Protein AF-A0A1Q3ZKA3-F1 (afdb_monomer)

Mean predicted aligned error: 6.4 Å

Secondary structure (DSSP, 8-state):
--TTSBP-------HHHHHHHHHHHHHHHHHHHHHHHHHHHH---HHHHHHHHHHHHHHHHHHHHHHHHHTT---HHHHHHHHHHHHHHHHHHHHHHHHHHHHT--HHHHHT-HHHHHHHHHHHHHH-EEEES-TT-TT--EEEETHHHHHHHHHHHHHHHTHHHHTTSPPPEETTTTEEPEEEEEEEEPPHHHHHHHHHSPTT--GGGGGS--BSSGGGS-S-TT-EEEEEEEEE-TT-----EEEEEEEEEEEETTEEEEEEEEEEEEEEEPPHHHHHHHHH-

Nearest PDB structures (foldseek):
  2ckf-assembly1_F  TM=2.700E-01  e=3.704E+00  Sphingomonas sp. CHY-1

Radius of gyration: 24.72 Å; Cα contacts (8 Å, |Δi|>4): 465; chains: 1; bounding box: 54×50×61 Å

Solvent-accessible surface area (backbone atoms only — not comparable to full-atom values): 15185 Å² total; per-residue (Å²): 138,57,70,40,38,62,70,72,76,85,49,48,57,44,64,73,45,31,52,54,32,46,56,54,39,45,56,50,21,35,53,52,10,32,49,50,31,53,54,47,70,76,40,85,50,67,72,57,43,55,51,50,51,52,51,51,25,52,52,51,34,50,46,46,50,52,26,34,58,69,8,54,43,42,32,54,69,59,50,37,51,54,25,46,50,34,19,51,44,13,53,53,28,17,50,14,38,52,50,10,64,75,70,73,47,56,48,67,62,31,63,76,31,61,68,63,45,52,52,43,59,64,50,48,28,66,79,45,66,53,59,54,67,68,94,90,64,98,82,77,49,51,68,37,40,32,71,62,40,44,50,52,53,52,53,51,51,50,50,37,42,48,30,31,67,72,61,55,73,63,77,57,70,41,80,90,78,72,41,64,44,48,81,47,59,35,26,33,77,57,53,74,68,55,53,53,54,59,73,71,41,57,67,31,50,53,50,71,59,53,78,50,70,60,27,78,44,68,75,71,50,80,93,46,72,66,40,46,26,34,42,39,40,39,28,38,55,88,97,51,100,57,67,22,34,36,29,34,31,39,25,29,33,42,70,56,100,86,48,56,46,72,41,82,68,42,76,76,40,68,43,21,22,24,36,58,65,28,43,52,30,60,76,74,88

Sequence (285 aa):
MTIGTNYSFSGKFEFPRLLIGTLIGIAVAIGLGALYGFLSDLNPIIYLNILIIAVIAACIAGSIKIVSEFGKNRNVTVNIIIGLLFGIVAWYSGWCFYLAKYFGINFFSALFQPVSSIDFIILFSKFQSISIGRFGRSSGSLQLSGIVLQLFYLVEFAIFLIPVFIVKKPSYYNEELNRFYKEDQRFAIVTDEFLNKFNEALPGQYKFLNELTFYKKIKDLPAMGGAPAIELEFNHLDGVNDHGILTLKKGTVKIDKKNVDLQKTKVLVKDVYIDQETLAALLNS

Structure (mmCIF, N/CA/C/O backbone):
data_AF-A0A1Q3ZKA3-F1
#
_entry.id   AF-A0A1Q3ZKA3-F1
#
loop_
_atom_site.group_PDB
_atom_site.id
_atom_site.type_symbol
_atom_site.label_atom_id
_atom_site.label_alt_id
_atom_site.label_comp_id
_atom_site.label_asym_id
_atom_site.label_entity_id
_atom_site.label_seq_id
_atom_site.pdbx_PDB_ins_code
_atom_site.Cartn_x
_atom_site.Cartn_y
_atom_site.Cartn_z
_atom_site.occupancy
_atom_site.B_iso_or_equiv
_atom_site.auth_seq_id
_atom_site.auth_comp_id
_atom_site.auth_asym_id
_atom_site.auth_atom_id
_atom_site.pdbx_PDB_model_num
ATOM 1 N N . MET A 1 1 ? -15.486 15.650 17.387 1.00 79.25 1 MET A N 1
ATOM 2 C CA . MET A 1 1 ? -15.786 14.272 16.914 1.00 79.25 1 MET A CA 1
ATOM 3 C C . MET A 1 1 ? -16.981 13.743 17.708 1.00 79.25 1 MET A C 1
ATOM 5 O O . MET A 1 1 ? -17.190 14.239 18.807 1.00 79.25 1 MET A O 1
ATOM 9 N N . THR A 1 2 ? -17.791 12.818 17.180 1.00 85.19 2 THR A N 1
ATOM 10 C CA . THR A 1 2 ? -19.005 12.327 17.873 1.00 85.19 2 THR A CA 1
ATOM 11 C C . THR A 1 2 ? -18.909 10.820 18.072 1.00 85.19 2 THR A C 1
ATOM 13 O O . THR A 1 2 ? -18.697 10.095 17.106 1.00 85.19 2 THR A O 1
ATOM 16 N N . ILE A 1 3 ? -19.060 10.348 19.311 1.00 88.50 3 ILE A N 1
ATOM 17 C CA . ILE A 1 3 ? -19.042 8.913 19.634 1.00 88.50 3 ILE A CA 1
ATOM 18 C C . ILE A 1 3 ? -20.153 8.202 18.851 1.00 88.50 3 ILE A C 1
ATOM 20 O O . ILE A 1 3 ? -21.254 8.735 18.702 1.00 88.50 3 ILE A O 1
ATOM 24 N N . GLY A 1 4 ? -19.852 7.018 18.321 1.00 88.56 4 GLY A N 1
ATOM 25 C CA . GLY A 1 4 ? -20.817 6.205 17.584 1.00 88.56 4 GLY A CA 1
ATOM 26 C C . GLY A 1 4 ? -21.000 6.589 16.117 1.00 88.56 4 GLY A C 1
ATOM 27 O O . GLY A 1 4 ? -21.694 5.875 15.396 1.00 88.56 4 GLY A O 1
ATOM 28 N N . THR A 1 5 ? -20.367 7.668 15.641 1.00 93.69 5 THR A N 1
ATOM 29 C CA . THR A 1 5 ? -20.371 8.018 14.215 1.00 93.69 5 THR A CA 1
ATOM 30 C C . THR A 1 5 ? -19.169 7.422 13.490 1.00 93.69 5 THR A C 1
ATOM 32 O O . THR A 1 5 ? -18.114 7.180 14.080 1.00 93.69 5 THR A O 1
ATOM 35 N N . ASN A 1 6 ? -19.335 7.170 12.190 1.00 93.19 6 ASN A N 1
ATOM 36 C CA . ASN A 1 6 ? -18.256 6.672 11.345 1.00 93.19 6 ASN A CA 1
ATOM 37 C C . ASN A 1 6 ? -17.251 7.792 11.051 1.00 93.19 6 ASN A C 1
ATOM 39 O O . ASN A 1 6 ? -17.625 8.909 10.681 1.00 93.19 6 ASN A O 1
ATOM 43 N N . TYR A 1 7 ? -15.970 7.461 11.139 1.00 91.19 7 TYR A N 1
ATOM 44 C CA . TYR A 1 7 ? -14.876 8.277 10.656 1.00 91.19 7 TYR A CA 1
ATOM 45 C C . TYR A 1 7 ? -15.037 8.520 9.156 1.00 91.19 7 TYR A C 1
ATOM 47 O O . TYR A 1 7 ? -15.309 7.607 8.373 1.00 91.19 7 TYR A O 1
ATOM 55 N N . SER A 1 8 ? -14.812 9.763 8.742 1.00 89.50 8 SER A N 1
ATOM 56 C CA . SER A 1 8 ? -14.752 10.136 7.335 1.00 89.50 8 SER A CA 1
ATOM 57 C C . SER A 1 8 ? -13.453 10.880 7.059 1.00 89.50 8 SER A C 1
ATOM 59 O O . SER A 1 8 ? -13.044 11.762 7.813 1.00 89.50 8 SER A O 1
ATOM 61 N N . PHE A 1 9 ? -12.776 10.502 5.974 1.00 86.88 9 PHE A N 1
ATOM 62 C CA . PHE A 1 9 ? -11.562 11.186 5.550 1.00 86.88 9 PHE A CA 1
ATOM 63 C C . PHE A 1 9 ? -11.912 12.596 5.077 1.00 86.88 9 PHE A C 1
ATOM 65 O O . PHE A 1 9 ? -12.759 12.771 4.205 1.00 86.88 9 PHE A O 1
ATOM 72 N N . SER A 1 10 ? -11.204 13.597 5.602 1.00 87.25 10 SER A N 1
ATOM 73 C CA . SER A 1 10 ? -11.405 15.005 5.240 1.00 87.25 10 SER A CA 1
ATOM 74 C C . SER A 1 10 ? -11.075 15.313 3.775 1.00 87.25 10 SER A C 1
ATOM 76 O O . SER A 1 10 ? -11.439 16.372 3.269 1.00 87.25 10 SER A O 1
ATOM 78 N N . GLY A 1 11 ? -10.336 14.424 3.098 1.00 88.88 11 GLY A N 1
ATOM 79 C CA . GLY A 1 11 ? -9.837 14.636 1.738 1.00 88.88 11 GLY A CA 1
ATOM 80 C C . GLY A 1 11 ? -8.799 15.760 1.625 1.00 88.88 11 GLY A C 1
ATOM 81 O O . GLY A 1 11 ? -8.403 16.104 0.510 1.00 88.88 11 GLY A O 1
ATOM 82 N N . LYS A 1 12 ? -8.354 16.328 2.753 1.00 90.31 12 LYS A N 1
ATOM 83 C CA . LYS A 1 12 ? -7.358 17.401 2.805 1.00 90.31 12 LYS A CA 1
ATOM 84 C C . LYS A 1 12 ? -5.946 16.861 2.575 1.00 90.31 12 LYS A C 1
ATOM 86 O O . LYS A 1 12 ? -5.663 15.679 2.786 1.00 90.31 12 LYS A O 1
ATOM 91 N N . PHE A 1 13 ? -5.066 17.750 2.132 1.00 92.81 13 PHE A N 1
ATOM 92 C CA . PHE A 1 13 ? -3.635 17.507 1.980 1.00 92.81 13 PHE A CA 1
ATOM 93 C C . PHE A 1 13 ? -2.865 18.827 2.056 1.00 92.81 13 PHE A C 1
ATOM 95 O O . PHE A 1 13 ? -3.391 19.887 1.714 1.00 92.81 13 PHE A O 1
ATOM 102 N N . GLU A 1 14 ? -1.603 18.771 2.474 1.00 93.69 14 GLU A N 1
ATOM 103 C CA . GLU A 1 14 ? -0.718 19.936 2.498 1.00 93.69 14 GLU A CA 1
ATOM 104 C C . GLU A 1 14 ? 0.072 20.011 1.186 1.00 93.69 14 GLU A C 1
ATOM 106 O O . GLU A 1 14 ? 1.121 19.379 1.041 1.00 93.69 14 GLU A O 1
ATOM 111 N N . PHE A 1 15 ? -0.433 20.786 0.218 1.00 95.50 15 PHE A N 1
ATOM 112 C CA . PHE A 1 15 ? 0.108 20.835 -1.148 1.00 95.50 15 PHE A CA 1
ATOM 113 C C . PHE A 1 15 ? 1.634 21.045 -1.230 1.00 95.50 15 PHE A C 1
ATOM 115 O O . PHE A 1 15 ? 2.275 20.264 -1.933 1.00 95.50 15 PHE A O 1
ATOM 122 N N . PRO A 1 16 ? 2.265 21.992 -0.500 1.00 96.88 16 PRO A N 1
ATOM 123 C CA . PRO A 1 16 ? 3.715 22.178 -0.586 1.00 96.88 16 PRO A CA 1
ATOM 124 C C . PRO A 1 16 ? 4.510 20.943 -0.141 1.00 96.88 16 PRO A C 1
ATOM 126 O O . PRO A 1 16 ? 5.470 20.550 -0.801 1.00 96.88 16 PRO A O 1
ATOM 129 N N . ARG A 1 17 ? 4.091 20.290 0.952 1.00 96.56 17 ARG A N 1
ATOM 130 C CA . ARG A 1 17 ? 4.751 19.072 1.451 1.00 96.56 17 ARG A CA 1
ATOM 131 C C . ARG A 1 17 ? 4.532 17.902 0.509 1.00 96.56 17 ARG A C 1
ATOM 133 O O . ARG A 1 17 ? 5.466 17.157 0.231 1.00 96.56 17 ARG A O 1
ATOM 140 N N . LEU A 1 18 ? 3.315 17.770 -0.010 1.00 96.38 18 LEU A N 1
ATOM 141 C CA . LEU A 1 18 ? 2.979 16.748 -0.988 1.00 96.38 18 LEU A CA 1
ATOM 142 C C . LEU A 1 18 ? 3.819 16.896 -2.261 1.00 96.38 18 LEU A C 1
ATOM 144 O O . LEU A 1 18 ? 4.358 15.905 -2.745 1.00 96.38 18 LEU A O 1
ATOM 148 N N . LEU A 1 19 ? 3.973 18.119 -2.773 1.00 97.69 19 LEU A N 1
ATOM 149 C CA . LEU A 1 19 ? 4.774 18.410 -3.960 1.00 97.69 19 LEU A CA 1
ATOM 150 C C . LEU A 1 19 ? 6.246 18.039 -3.742 1.00 97.69 19 LEU A C 1
ATOM 152 O O . LEU A 1 19 ? 6.808 17.291 -4.538 1.00 97.69 19 LEU A O 1
ATOM 156 N N . ILE A 1 20 ? 6.847 18.490 -2.635 1.00 98.00 20 ILE A N 1
ATOM 157 C CA . ILE A 1 20 ? 8.237 18.155 -2.280 1.00 98.00 20 ILE A CA 1
ATOM 158 C C . ILE A 1 20 ? 8.408 16.638 -2.133 1.00 98.00 20 ILE A C 1
ATOM 160 O O . ILE A 1 20 ? 9.320 16.060 -2.723 1.00 98.00 20 ILE A O 1
ATOM 164 N N . GLY A 1 21 ? 7.507 15.979 -1.398 1.00 97.75 21 GLY A N 1
ATOM 165 C CA . GLY A 1 21 ? 7.527 14.527 -1.232 1.00 97.75 21 GLY A CA 1
ATOM 166 C C . GLY A 1 21 ? 7.403 13.792 -2.567 1.00 97.75 21 GLY A C 1
ATOM 167 O O . GLY A 1 21 ? 8.126 12.830 -2.807 1.00 97.75 21 GLY A O 1
ATOM 168 N N . THR A 1 22 ? 6.552 14.280 -3.470 1.00 97.88 22 THR A N 1
ATOM 169 C CA . THR A 1 22 ? 6.366 13.697 -4.806 1.00 97.88 22 THR A CA 1
ATOM 170 C C . THR A 1 22 ? 7.628 13.825 -5.654 1.00 97.88 22 THR A C 1
ATOM 172 O O . THR A 1 22 ? 8.023 12.849 -6.282 1.00 97.88 22 THR A O 1
ATOM 175 N N . LEU A 1 23 ? 8.306 14.977 -5.639 1.00 98.19 23 LEU A N 1
ATOM 176 C CA . LEU A 1 23 ? 9.572 15.167 -6.360 1.00 98.19 23 LEU A CA 1
ATOM 177 C C . LEU A 1 23 ? 10.671 14.226 -5.849 1.00 98.19 23 LEU A C 1
ATOM 179 O O . LEU A 1 23 ? 11.364 13.593 -6.646 1.00 98.19 23 LEU A O 1
ATOM 183 N N . ILE A 1 24 ? 10.793 14.081 -4.527 1.00 98.19 24 ILE A N 1
ATOM 184 C CA . ILE A 1 24 ? 11.729 13.126 -3.915 1.00 98.19 24 ILE A CA 1
ATOM 185 C C . ILE A 1 24 ? 11.353 11.692 -4.309 1.00 98.19 24 ILE A C 1
ATOM 187 O O . ILE A 1 24 ? 12.214 10.909 -4.705 1.00 98.19 24 ILE A O 1
ATOM 191 N N . GLY A 1 25 ? 10.067 11.347 -4.251 1.00 97.94 25 GLY A N 1
ATOM 192 C CA . GLY A 1 25 ? 9.578 10.025 -4.625 1.00 97.94 25 GLY A CA 1
ATOM 193 C C . GLY A 1 25 ? 9.771 9.696 -6.109 1.00 97.94 25 GLY A C 1
ATOM 194 O O . GLY A 1 25 ? 10.099 8.556 -6.420 1.00 97.94 25 GLY A O 1
ATOM 195 N N . ILE A 1 26 ? 9.686 10.679 -7.015 1.00 98.44 26 ILE A N 1
ATOM 196 C CA . ILE A 1 26 ? 10.057 10.526 -8.434 1.00 98.44 26 ILE A CA 1
ATOM 197 C C . ILE A 1 26 ? 11.535 10.151 -8.557 1.00 98.44 26 ILE A C 1
ATOM 199 O O . ILE A 1 26 ? 11.859 9.203 -9.268 1.00 98.44 26 ILE A O 1
ATOM 203 N N . ALA A 1 27 ? 12.434 10.841 -7.850 1.00 98.25 27 ALA A N 1
ATOM 204 C CA . ALA A 1 27 ? 13.860 10.512 -7.878 1.00 98.25 27 ALA A CA 1
ATOM 205 C C . ALA A 1 27 ? 14.131 9.087 -7.355 1.00 98.25 27 ALA A C 1
ATOM 207 O O . ALA A 1 27 ? 14.902 8.340 -7.961 1.00 98.25 27 ALA A O 1
ATOM 208 N N . VAL A 1 28 ? 13.444 8.678 -6.281 1.00 98.38 28 VAL A N 1
ATOM 209 C CA . VAL A 1 28 ? 13.502 7.301 -5.760 1.00 98.38 28 VAL A CA 1
ATOM 210 C C . VAL A 1 28 ? 12.963 6.299 -6.785 1.00 98.38 28 VAL A C 1
ATOM 212 O O . VAL A 1 28 ? 13.613 5.287 -7.034 1.00 98.38 28 VAL A O 1
ATOM 215 N N . ALA A 1 29 ? 11.826 6.581 -7.425 1.00 98.38 29 ALA A N 1
ATOM 216 C CA . ALA A 1 29 ? 11.236 5.728 -8.456 1.00 98.38 29 ALA A CA 1
ATOM 217 C C . ALA A 1 29 ? 12.170 5.556 -9.665 1.00 98.38 29 ALA A C 1
ATOM 219 O O . ALA A 1 29 ? 12.342 4.436 -10.142 1.00 98.38 29 ALA A O 1
ATOM 220 N N . ILE A 1 30 ? 12.838 6.629 -10.110 1.00 98.62 30 ILE A N 1
ATOM 221 C CA . ILE A 1 30 ? 13.872 6.565 -11.153 1.00 98.62 30 ILE A CA 1
ATOM 222 C C . ILE A 1 30 ? 14.990 5.608 -10.726 1.00 98.62 30 ILE A C 1
ATOM 224 O O . ILE A 1 30 ? 15.330 4.701 -11.486 1.00 98.62 30 ILE A O 1
ATOM 228 N N . GLY A 1 31 ? 15.526 5.765 -9.512 1.00 98.31 31 GLY A N 1
ATOM 229 C CA . GLY A 1 31 ? 16.586 4.898 -8.991 1.00 98.31 31 GLY A CA 1
ATOM 230 C C . GLY A 1 31 ? 16.169 3.427 -8.894 1.00 98.31 31 GLY A C 1
ATOM 231 O O . GLY A 1 31 ? 16.911 2.551 -9.334 1.00 98.31 31 GLY A O 1
ATOM 232 N N . LEU A 1 32 ? 14.965 3.150 -8.384 1.00 98.25 32 LEU A N 1
ATOM 233 C CA . LEU A 1 32 ? 14.408 1.796 -8.291 1.00 98.25 32 LEU A CA 1
ATOM 234 C C . LEU A 1 32 ? 14.191 1.162 -9.672 1.00 98.25 32 LEU A C 1
ATOM 236 O O . LEU A 1 32 ? 14.497 -0.013 -9.861 1.00 98.25 32 LEU A O 1
ATOM 240 N N . GLY A 1 33 ? 13.708 1.939 -10.641 1.00 98.06 33 GLY A N 1
ATOM 241 C CA . GLY A 1 33 ? 13.547 1.501 -12.025 1.00 98.06 33 GLY A CA 1
ATOM 242 C C . GLY A 1 33 ? 14.870 1.146 -12.699 1.00 98.06 33 GLY A C 1
ATOM 243 O O . GLY A 1 33 ? 15.010 0.069 -13.273 1.00 98.06 33 GLY A O 1
ATOM 244 N N . ALA A 1 34 ? 15.875 2.013 -12.565 1.00 98.00 34 ALA A N 1
ATOM 245 C CA . ALA A 1 34 ? 17.211 1.757 -13.094 1.00 98.00 34 ALA A CA 1
ATOM 246 C C . ALA A 1 34 ? 17.855 0.527 -12.433 1.00 98.00 34 ALA A C 1
ATOM 248 O O . ALA A 1 34 ? 18.447 -0.306 -13.120 1.00 98.00 34 ALA A O 1
ATOM 249 N N . LEU A 1 35 ? 17.687 0.373 -11.113 1.00 97.31 35 LEU A N 1
ATOM 250 C CA . LEU A 1 35 ? 18.141 -0.804 -10.372 1.00 97.31 35 LEU A CA 1
ATOM 251 C C . LEU A 1 35 ? 17.453 -2.082 -10.869 1.00 97.31 35 LEU A C 1
ATOM 253 O O . LEU A 1 35 ? 18.122 -3.096 -11.046 1.00 97.31 35 LEU A O 1
ATOM 257 N N . TYR A 1 36 ? 16.146 -2.038 -11.133 1.00 96.56 36 TYR A N 1
ATOM 258 C CA . TYR A 1 36 ? 15.422 -3.156 -11.735 1.00 96.56 36 TYR A CA 1
ATOM 259 C C . TYR A 1 36 ? 15.998 -3.539 -13.106 1.00 96.56 36 TYR A C 1
ATOM 261 O O . TYR A 1 36 ? 16.264 -4.720 -13.335 1.00 96.56 36 TYR A O 1
ATOM 269 N N . GLY A 1 37 ? 16.236 -2.559 -13.987 1.00 94.75 37 GLY A N 1
ATOM 270 C CA . GLY A 1 37 ? 16.841 -2.793 -15.303 1.00 94.75 37 GLY A CA 1
ATOM 271 C C . GLY A 1 37 ? 18.231 -3.428 -15.197 1.00 94.75 37 GLY A C 1
ATOM 272 O O . GLY A 1 37 ? 18.513 -4.422 -15.862 1.00 94.75 37 GLY A O 1
ATOM 273 N N . PHE A 1 38 ? 19.068 -2.922 -14.288 1.00 94.88 38 PHE A N 1
ATOM 274 C CA . PHE A 1 38 ? 20.395 -3.474 -14.006 1.00 94.88 38 PHE A CA 1
ATOM 275 C C . PHE A 1 38 ? 20.342 -4.917 -13.485 1.00 94.88 38 PHE A C 1
ATOM 277 O O . PHE A 1 38 ? 21.046 -5.788 -13.992 1.00 94.88 38 PHE A O 1
ATOM 284 N N . LEU A 1 39 ? 19.499 -5.198 -12.489 1.00 94.31 39 LEU A N 1
ATOM 285 C CA . LEU A 1 39 ? 19.391 -6.541 -11.913 1.00 94.31 39 LEU A CA 1
ATOM 286 C C . LEU A 1 39 ? 18.813 -7.551 -12.909 1.00 94.31 39 LEU A C 1
ATOM 288 O O . LEU A 1 39 ? 19.260 -8.696 -12.942 1.00 94.31 39 LEU A O 1
ATOM 292 N N . SER A 1 40 ? 17.849 -7.127 -13.725 1.00 91.38 40 SER A N 1
ATOM 293 C CA . SER A 1 40 ? 17.235 -7.967 -14.757 1.00 91.38 40 SER A CA 1
ATOM 294 C C . SER A 1 40 ? 18.200 -8.270 -15.903 1.00 91.38 40 SER A C 1
ATOM 296 O O . SER A 1 40 ? 18.136 -9.342 -16.495 1.00 91.38 40 SER A O 1
ATOM 298 N N . ASP A 1 41 ? 19.123 -7.354 -16.197 1.00 89.56 41 ASP A N 1
ATOM 299 C CA . ASP A 1 41 ? 20.199 -7.554 -17.167 1.00 89.56 41 ASP A CA 1
ATOM 300 C C . ASP A 1 41 ? 21.267 -8.554 -16.686 1.00 89.56 41 ASP A C 1
ATOM 302 O O . ASP A 1 41 ? 21.752 -9.371 -17.467 1.00 89.56 41 ASP A O 1
ATOM 306 N N . LEU A 1 42 ? 21.594 -8.547 -15.389 1.00 88.75 42 LEU A N 1
ATOM 307 C CA . LEU A 1 42 ? 22.519 -9.523 -14.798 1.00 88.75 42 LEU A CA 1
ATOM 308 C C . LEU A 1 42 ? 21.937 -10.939 -14.718 1.00 88.75 42 LEU A C 1
ATOM 310 O O . LEU A 1 42 ? 22.679 -11.906 -14.529 1.00 88.75 42 LEU A O 1
ATOM 314 N N . ASN A 1 43 ? 20.616 -11.069 -14.804 1.00 82.06 43 ASN A N 1
ATOM 315 C CA . ASN A 1 43 ? 19.924 -12.269 -14.387 1.00 82.06 43 ASN A CA 1
ATOM 316 C C . ASN A 1 43 ? 19.149 -12.937 -15.528 1.00 82.06 43 ASN A C 1
ATOM 318 O O . ASN A 1 43 ? 18.047 -12.510 -15.874 1.00 82.06 43 ASN A O 1
ATOM 322 N N . PRO A 1 44 ? 19.658 -14.055 -16.071 1.00 71.44 44 PRO A N 1
ATOM 323 C CA . PRO A 1 44 ? 18.979 -14.767 -17.148 1.00 71.44 44 PRO A CA 1
ATOM 324 C C . PRO A 1 44 ? 17.744 -15.550 -16.664 1.00 71.44 44 PRO A C 1
ATOM 326 O O . PRO A 1 44 ? 17.027 -16.139 -17.474 1.00 71.44 44 PRO A O 1
ATOM 329 N N . ILE A 1 45 ? 17.490 -15.619 -15.350 1.00 80.62 45 ILE A N 1
ATOM 330 C CA . ILE A 1 45 ? 16.402 -16.413 -14.774 1.00 80.62 45 ILE A CA 1
ATOM 331 C C . ILE A 1 45 ? 15.147 -15.547 -14.622 1.00 80.62 45 ILE A C 1
ATOM 333 O O . ILE A 1 45 ? 14.997 -14.797 -13.660 1.00 80.62 45 ILE A O 1
ATOM 337 N N . ILE A 1 46 ? 14.177 -15.755 -15.514 1.00 78.06 46 ILE A N 1
ATOM 338 C CA . ILE A 1 46 ? 12.892 -15.029 -15.531 1.00 78.06 46 ILE A CA 1
ATOM 339 C C . ILE A 1 46 ? 12.168 -15.061 -14.176 1.00 78.06 46 ILE A C 1
ATOM 341 O O . ILE A 1 46 ? 11.655 -14.040 -13.728 1.00 78.06 46 ILE A O 1
ATOM 345 N N . TYR A 1 47 ? 12.149 -16.206 -13.484 1.00 79.25 47 TYR A N 1
ATOM 346 C CA . TYR A 1 47 ? 11.492 -16.321 -12.173 1.00 79.25 47 TYR A CA 1
ATOM 347 C C . TYR A 1 47 ? 12.106 -15.406 -11.110 1.00 79.25 47 TYR A C 1
ATOM 349 O O . TYR A 1 47 ? 11.399 -14.924 -10.228 1.00 79.25 47 TYR A O 1
ATOM 357 N N . LEU A 1 48 ? 13.413 -15.153 -11.191 1.00 87.38 48 LEU A N 1
ATOM 358 C CA . LEU A 1 48 ? 14.084 -14.268 -10.252 1.00 87.38 48 LEU A CA 1
ATOM 359 C C . LEU A 1 48 ? 13.786 -12.797 -10.586 1.00 87.38 48 LEU A C 1
ATOM 361 O O . LEU A 1 48 ? 13.617 -12.008 -9.662 1.00 87.38 48 LEU A O 1
ATOM 365 N N . ASN A 1 49 ? 13.567 -12.451 -11.860 1.00 88.12 49 ASN A N 1
ATOM 366 C CA . ASN A 1 49 ? 13.079 -11.120 -12.249 1.00 88.12 49 ASN A CA 1
ATOM 367 C C . ASN A 1 49 ? 11.669 -10.843 -11.701 1.00 88.12 49 ASN A C 1
ATOM 369 O O . ASN A 1 49 ? 11.417 -9.734 -11.239 1.00 88.12 49 ASN A O 1
ATOM 373 N N . ILE A 1 50 ? 10.791 -11.857 -11.633 1.00 89.62 50 ILE A N 1
ATOM 374 C CA . ILE A 1 50 ? 9.469 -11.742 -10.977 1.00 89.62 50 ILE A CA 1
ATOM 375 C C . ILE A 1 50 ? 9.611 -11.436 -9.473 1.00 89.62 50 ILE A C 1
ATOM 377 O O . ILE A 1 50 ? 8.846 -10.650 -8.913 1.00 89.62 50 ILE A O 1
ATOM 381 N N . LEU A 1 51 ? 10.600 -12.026 -8.798 1.00 92.62 51 LEU A N 1
ATOM 382 C CA . LEU A 1 51 ? 10.861 -11.715 -7.392 1.00 92.62 51 LEU A CA 1
ATOM 383 C C . LEU A 1 51 ? 11.429 -10.297 -7.227 1.00 92.62 51 LEU A C 1
ATOM 385 O O . LEU A 1 51 ? 11.000 -9.571 -6.331 1.00 92.62 51 LEU A O 1
ATOM 389 N N . ILE A 1 52 ? 12.353 -9.884 -8.102 1.00 94.56 52 ILE A N 1
ATOM 390 C CA . ILE A 1 52 ? 12.942 -8.538 -8.079 1.00 94.56 52 ILE A CA 1
ATOM 391 C C . ILE A 1 52 ? 11.852 -7.483 -8.285 1.00 94.56 52 ILE A C 1
ATOM 393 O O . ILE A 1 52 ? 11.760 -6.551 -7.488 1.00 94.56 52 ILE A O 1
ATOM 397 N N . ILE A 1 53 ? 10.983 -7.637 -9.289 1.00 94.75 53 ILE A N 1
ATOM 398 C CA . ILE A 1 53 ? 9.896 -6.678 -9.522 1.00 94.75 53 ILE A CA 1
ATOM 399 C C . ILE A 1 53 ? 8.912 -6.630 -8.347 1.00 94.75 53 ILE A C 1
ATOM 401 O O . ILE A 1 53 ? 8.452 -5.548 -7.996 1.00 94.75 53 ILE A O 1
ATOM 405 N N . ALA A 1 54 ? 8.635 -7.756 -7.678 1.00 94.19 54 ALA A N 1
ATOM 406 C CA . ALA A 1 54 ? 7.790 -7.768 -6.483 1.00 94.19 54 ALA A CA 1
ATOM 407 C C . ALA A 1 54 ? 8.412 -6.961 -5.328 1.00 94.19 54 ALA A C 1
ATOM 409 O O . ALA A 1 54 ? 7.710 -6.202 -4.656 1.00 94.19 54 ALA A O 1
ATOM 410 N N . VAL A 1 55 ? 9.731 -7.068 -5.128 1.00 95.94 55 VAL A N 1
ATOM 411 C CA . VAL A 1 55 ? 10.467 -6.256 -4.144 1.00 95.94 55 VAL A CA 1
ATOM 412 C C . VAL A 1 55 ? 10.428 -4.774 -4.522 1.00 95.94 55 VAL A C 1
ATOM 414 O O . VAL A 1 55 ? 10.112 -3.939 -3.678 1.00 95.94 55 VAL A O 1
ATOM 417 N N . ILE A 1 56 ? 10.676 -4.436 -5.790 1.00 96.75 56 ILE A N 1
ATOM 418 C CA . ILE A 1 56 ? 10.619 -3.051 -6.280 1.00 96.75 56 ILE A CA 1
ATOM 419 C C . ILE A 1 56 ? 9.209 -2.464 -6.124 1.00 96.75 56 ILE A C 1
ATOM 421 O O . ILE A 1 56 ? 9.066 -1.340 -5.645 1.00 96.75 56 ILE A O 1
ATOM 425 N N . ALA A 1 57 ? 8.163 -3.230 -6.436 1.00 96.06 57 ALA A N 1
ATOM 426 C CA . ALA A 1 57 ? 6.775 -2.833 -6.220 1.00 96.06 57 ALA A CA 1
ATOM 427 C C . ALA A 1 57 ? 6.489 -2.561 -4.731 1.00 96.06 57 ALA A C 1
ATOM 429 O O . ALA A 1 57 ? 5.872 -1.549 -4.394 1.00 96.06 57 ALA A O 1
ATOM 430 N N . ALA A 1 58 ? 6.991 -3.399 -3.818 1.00 95.69 58 ALA A N 1
ATOM 431 C CA . ALA A 1 58 ? 6.876 -3.151 -2.380 1.00 95.69 58 ALA A CA 1
ATOM 432 C C . ALA A 1 58 ? 7.603 -1.860 -1.952 1.00 95.69 58 ALA A C 1
ATOM 434 O O . ALA A 1 58 ? 7.053 -1.078 -1.172 1.00 95.69 58 ALA A O 1
ATOM 435 N N . CYS A 1 59 ? 8.792 -1.586 -2.501 1.00 97.19 59 CYS A N 1
ATOM 436 C CA . CYS A 1 59 ? 9.506 -0.329 -2.269 1.00 97.19 59 CYS A CA 1
ATOM 437 C C . CYS A 1 59 ? 8.706 0.884 -2.769 1.00 97.19 59 CYS A C 1
ATOM 439 O O . CYS A 1 59 ? 8.568 1.857 -2.029 1.00 97.19 59 CYS A O 1
ATOM 441 N N . ILE A 1 60 ? 8.112 0.810 -3.966 1.00 97.19 60 ILE A N 1
ATOM 442 C CA . ILE A 1 60 ? 7.245 1.865 -4.514 1.00 97.19 60 ILE A CA 1
ATOM 443 C C . ILE A 1 60 ? 6.031 2.095 -3.602 1.00 97.19 60 ILE A C 1
ATOM 445 O O . ILE A 1 60 ? 5.721 3.242 -3.284 1.00 97.19 60 ILE A O 1
ATOM 449 N N . ALA A 1 61 ? 5.373 1.033 -3.121 1.00 96.00 61 ALA A N 1
ATOM 450 C CA . ALA A 1 61 ? 4.260 1.147 -2.172 1.00 96.00 61 ALA A CA 1
ATOM 451 C C . ALA A 1 61 ? 4.685 1.867 -0.879 1.00 96.00 61 ALA A C 1
ATOM 453 O O . ALA A 1 61 ? 3.982 2.762 -0.402 1.00 96.00 61 ALA A O 1
ATOM 454 N N . GLY A 1 62 ? 5.867 1.528 -0.353 1.00 95.19 62 GLY A N 1
ATOM 455 C CA . GLY A 1 62 ? 6.479 2.219 0.780 1.00 95.19 62 GLY A CA 1
ATOM 456 C C . GLY A 1 62 ? 6.728 3.705 0.503 1.00 95.19 62 GLY A C 1
ATOM 457 O O . GLY A 1 62 ? 6.371 4.546 1.326 1.00 95.19 62 GLY A O 1
ATOM 458 N N . SER A 1 63 ? 7.262 4.053 -0.671 1.00 96.56 63 SER A N 1
ATOM 459 C CA . SER A 1 63 ? 7.474 5.449 -1.074 1.00 96.56 63 SER A CA 1
ATOM 460 C C . SER A 1 63 ? 6.164 6.233 -1.173 1.00 96.56 63 SER A C 1
ATOM 462 O O . SER A 1 63 ? 6.097 7.351 -0.667 1.00 96.56 63 SER A O 1
ATOM 464 N N . ILE A 1 64 ? 5.104 5.656 -1.753 1.00 95.56 64 ILE A N 1
ATOM 465 C CA . ILE A 1 64 ? 3.775 6.294 -1.811 1.00 95.56 64 ILE A CA 1
ATOM 466 C C . ILE A 1 64 ? 3.254 6.548 -0.391 1.00 95.56 64 ILE A C 1
ATOM 468 O O . ILE A 1 64 ? 2.769 7.645 -0.110 1.00 95.56 64 ILE A O 1
ATOM 472 N N . LYS A 1 65 ? 3.393 5.573 0.521 1.00 94.25 65 LYS A N 1
ATOM 473 C CA . LYS A 1 65 ? 2.991 5.727 1.927 1.00 94.25 65 LYS A CA 1
ATOM 474 C C . LYS A 1 65 ? 3.748 6.873 2.603 1.00 94.25 65 LYS A C 1
ATOM 476 O O . LYS A 1 65 ? 3.109 7.752 3.170 1.00 94.25 65 LYS A O 1
ATOM 481 N N . ILE A 1 66 ? 5.076 6.916 2.478 1.00 94.81 66 ILE A N 1
ATOM 482 C CA . ILE A 1 66 ? 5.911 7.984 3.056 1.00 94.81 66 ILE A CA 1
ATOM 483 C C . ILE A 1 66 ? 5.499 9.358 2.512 1.00 94.81 66 ILE A C 1
ATOM 485 O O . ILE A 1 66 ? 5.330 10.298 3.286 1.00 94.81 66 ILE A O 1
ATOM 489 N N . VAL A 1 67 ? 5.289 9.484 1.199 1.00 95.62 67 VAL A N 1
ATOM 490 C CA . VAL A 1 67 ? 4.883 10.751 0.567 1.00 95.62 67 VAL A CA 1
ATOM 491 C C . VAL A 1 67 ? 3.479 11.170 1.004 1.00 95.62 67 VAL A C 1
ATOM 493 O O . VAL A 1 67 ? 3.266 12.336 1.343 1.00 95.62 67 VAL A O 1
ATOM 496 N N . SER A 1 68 ? 2.535 10.228 1.064 1.00 92.81 68 SER A N 1
ATOM 497 C CA . SER A 1 68 ? 1.184 10.471 1.577 1.00 92.81 68 SER A CA 1
ATOM 498 C C . SER A 1 68 ? 1.206 10.893 3.046 1.00 92.81 68 SER A C 1
ATOM 500 O O . SER A 1 68 ? 0.411 11.742 3.455 1.00 92.81 68 SER A O 1
ATOM 502 N N . GLU A 1 69 ? 2.086 10.310 3.858 1.00 92.00 69 GLU A N 1
ATOM 503 C CA . GLU A 1 69 ? 2.185 10.635 5.276 1.00 92.00 69 GLU A CA 1
ATOM 504 C C . GLU A 1 69 ? 2.836 12.001 5.505 1.00 92.00 69 GLU A C 1
ATOM 506 O O . GLU A 1 69 ? 2.274 12.842 6.211 1.00 92.00 69 GLU A O 1
ATOM 511 N N . PHE A 1 70 ? 3.946 12.269 4.816 1.00 94.12 70 PHE A N 1
ATOM 512 C CA . PHE A 1 70 ? 4.660 13.545 4.842 1.00 94.12 70 PHE A CA 1
ATOM 513 C C . PHE A 1 70 ? 3.800 14.715 4.342 1.00 94.12 70 PHE A C 1
ATOM 515 O O . PHE A 1 70 ? 3.757 15.776 4.968 1.00 94.12 70 PHE A O 1
ATOM 522 N N . GLY A 1 71 ? 3.068 14.504 3.243 1.00 93.69 71 GLY A N 1
ATOM 523 C CA . GLY A 1 71 ? 2.117 15.466 2.684 1.00 93.69 71 GLY A CA 1
ATOM 524 C C . GLY A 1 71 ? 0.791 15.551 3.441 1.00 93.69 71 GLY A C 1
ATOM 525 O O . GLY A 1 71 ? -0.089 16.308 3.028 1.00 93.69 71 GLY A O 1
ATOM 526 N N . LYS A 1 72 ? 0.619 14.751 4.507 1.00 92.94 72 LYS A N 1
ATOM 527 C CA . LYS A 1 72 ? -0.640 14.574 5.249 1.00 92.94 72 LYS A CA 1
ATOM 528 C C . LYS A 1 72 ? -1.844 14.384 4.324 1.00 92.94 72 LYS A C 1
ATOM 530 O O . LYS A 1 72 ? -2.934 14.888 4.576 1.00 92.94 72 LYS A O 1
ATOM 535 N N . ASN A 1 73 ? -1.641 13.649 3.238 1.00 91.06 73 ASN A N 1
ATOM 536 C CA . ASN A 1 73 ? -2.658 13.445 2.229 1.00 91.06 73 ASN A CA 1
ATOM 537 C C . ASN A 1 73 ? -3.703 12.427 2.696 1.00 91.06 73 ASN A C 1
ATOM 539 O O . ASN A 1 73 ? -3.366 11.290 3.038 1.00 91.06 73 ASN A O 1
ATOM 543 N N . ARG A 1 74 ? -4.972 12.839 2.719 1.00 89.75 74 ARG A N 1
ATOM 544 C CA . ARG A 1 74 ? -6.143 11.983 3.000 1.00 89.75 74 ARG A CA 1
ATOM 545 C C . ARG A 1 74 ? -7.007 11.749 1.774 1.00 89.75 74 ARG A C 1
ATOM 547 O O . ARG A 1 74 ? -8.051 11.109 1.864 1.00 89.75 74 ARG A O 1
ATOM 554 N N . ASN A 1 75 ? -6.591 12.277 0.631 1.00 91.75 75 ASN A N 1
ATOM 555 C CA . ASN A 1 75 ? -7.304 12.130 -0.615 1.00 91.75 75 ASN A CA 1
ATOM 556 C C . ASN A 1 75 ? -6.836 10.863 -1.343 1.00 91.75 75 ASN A C 1
ATOM 558 O O . ASN A 1 75 ? -5.727 10.801 -1.882 1.00 91.75 75 ASN A O 1
ATOM 562 N N . VAL A 1 76 ? -7.712 9.855 -1.369 1.00 91.44 76 VAL A N 1
ATOM 563 C CA . VAL A 1 76 ? -7.466 8.565 -2.033 1.00 91.44 76 VAL A CA 1
ATOM 564 C C . VAL A 1 76 ? -7.142 8.758 -3.513 1.00 91.44 76 VAL A C 1
ATOM 566 O O . VAL A 1 76 ? -6.209 8.142 -4.017 1.00 91.44 76 VAL A O 1
ATOM 569 N N . THR A 1 77 ? -7.860 9.647 -4.203 1.00 92.81 77 THR A N 1
ATOM 570 C CA . THR A 1 77 ? -7.635 9.936 -5.625 1.00 92.81 77 THR A CA 1
ATOM 571 C C . THR A 1 77 ? -6.237 10.497 -5.860 1.00 92.81 77 THR A C 1
ATOM 573 O O . THR A 1 77 ? -5.540 10.051 -6.766 1.00 92.81 77 THR A O 1
ATOM 576 N N . VAL A 1 78 ? -5.784 11.423 -5.013 1.00 93.94 78 VAL A N 1
ATOM 577 C CA . VAL A 1 78 ? -4.431 11.990 -5.114 1.00 93.94 78 VAL A CA 1
ATOM 578 C C . VAL A 1 78 ? -3.365 10.922 -4.844 1.00 93.94 78 VAL A C 1
ATOM 580 O O . VAL A 1 78 ? -2.386 10.848 -5.582 1.00 93.94 78 VAL A O 1
ATOM 583 N N . ASN A 1 79 ? -3.571 10.040 -3.860 1.00 93.69 79 ASN A N 1
ATOM 584 C CA . ASN A 1 79 ? -2.664 8.909 -3.617 1.00 93.69 79 ASN A CA 1
ATOM 585 C C . ASN A 1 79 ? -2.613 7.932 -4.800 1.00 93.69 79 ASN A C 1
ATOM 587 O O . ASN A 1 79 ? -1.536 7.447 -5.142 1.00 93.69 79 ASN A O 1
ATOM 591 N N . ILE A 1 80 ? -3.750 7.683 -5.458 1.00 94.44 80 ILE A N 1
ATOM 592 C CA . ILE A 1 80 ? -3.812 6.869 -6.678 1.00 94.44 80 ILE A CA 1
ATOM 593 C C . ILE A 1 80 ? -2.987 7.514 -7.796 1.00 94.44 80 ILE A C 1
ATOM 595 O O . ILE A 1 80 ? -2.191 6.828 -8.431 1.00 94.44 80 ILE A O 1
ATOM 599 N N . ILE A 1 81 ? -3.133 8.825 -8.012 1.00 96.00 81 ILE A N 1
ATOM 600 C CA . ILE A 1 81 ? -2.383 9.563 -9.040 1.00 96.00 81 ILE A CA 1
ATOM 601 C C . ILE A 1 81 ? -0.874 9.506 -8.764 1.00 96.00 81 ILE A C 1
ATOM 603 O O . ILE A 1 81 ? -0.105 9.195 -9.671 1.00 96.00 81 ILE A O 1
ATOM 607 N N . ILE A 1 82 ? -0.447 9.749 -7.520 1.00 96.00 82 ILE A N 1
ATOM 608 C CA . ILE A 1 82 ? 0.969 9.663 -7.122 1.00 96.00 82 ILE A CA 1
ATOM 609 C C . ILE A 1 82 ? 1.506 8.246 -7.332 1.00 96.00 82 ILE A C 1
ATOM 611 O O . ILE A 1 82 ? 2.605 8.073 -7.855 1.00 96.00 82 ILE A O 1
ATOM 615 N N . GLY A 1 83 ? 0.728 7.224 -6.972 1.00 96.25 83 GLY A N 1
ATOM 616 C CA . GLY A 1 83 ? 1.133 5.842 -7.181 1.00 96.25 83 GLY A CA 1
ATOM 617 C C . GLY A 1 83 ? 1.277 5.474 -8.657 1.00 96.25 83 GLY A C 1
ATOM 618 O O . GLY A 1 83 ? 2.262 4.834 -9.024 1.00 96.25 83 GLY A O 1
ATOM 619 N N . LEU A 1 84 ? 0.334 5.897 -9.507 1.00 97.19 84 LEU A N 1
ATOM 620 C CA . LEU A 1 84 ? 0.418 5.695 -10.958 1.00 97.19 84 LEU A CA 1
ATOM 621 C C . LEU A 1 84 ? 1.663 6.380 -11.521 1.00 97.19 84 LEU A C 1
ATOM 623 O O . LEU A 1 84 ? 2.403 5.772 -12.289 1.00 97.19 84 LEU A O 1
ATOM 627 N N . LEU A 1 85 ? 1.924 7.616 -11.090 1.00 97.81 85 LEU A N 1
ATOM 628 C CA . LEU A 1 85 ? 3.107 8.370 -11.482 1.00 97.81 85 LEU A CA 1
ATOM 629 C C . LEU A 1 85 ? 4.396 7.627 -11.107 1.00 97.81 85 LEU A C 1
ATOM 631 O O . LEU A 1 85 ? 5.259 7.452 -11.963 1.00 97.81 85 LEU A O 1
ATOM 635 N N . PHE A 1 86 ? 4.526 7.144 -9.868 1.00 98.06 86 PHE A N 1
ATOM 636 C CA . PHE A 1 86 ? 5.730 6.426 -9.430 1.00 98.06 86 PHE A CA 1
ATOM 637 C C . PHE A 1 86 ? 5.912 5.097 -10.165 1.00 98.06 86 PHE A C 1
ATOM 639 O O . PHE A 1 86 ? 7.028 4.790 -10.578 1.00 98.06 86 PHE A O 1
ATOM 646 N N . GLY A 1 87 ? 4.834 4.336 -10.371 1.00 97.88 87 GLY A N 1
ATOM 647 C CA . GLY A 1 87 ? 4.878 3.083 -11.126 1.00 97.88 87 GLY A CA 1
ATOM 648 C C . GLY A 1 87 ? 5.319 3.292 -12.578 1.00 97.88 87 GLY A C 1
ATOM 649 O O . GLY A 1 87 ? 6.236 2.616 -13.042 1.00 97.88 87 GLY A O 1
ATOM 650 N N . ILE A 1 88 ? 4.735 4.279 -13.270 1.00 97.44 88 ILE A N 1
ATOM 651 C CA . ILE A 1 88 ? 5.094 4.631 -14.655 1.00 97.44 88 ILE A CA 1
ATOM 652 C C . ILE A 1 88 ? 6.549 5.098 -14.740 1.00 97.44 88 ILE A C 1
ATOM 654 O O . ILE A 1 88 ? 7.287 4.627 -15.602 1.00 97.44 88 ILE A O 1
ATOM 658 N N . VAL A 1 89 ? 6.977 5.998 -13.848 1.00 98.00 89 VAL A N 1
ATOM 659 C CA . VAL A 1 89 ? 8.349 6.528 -13.831 1.00 98.00 89 VAL A CA 1
ATOM 660 C C . VAL A 1 89 ? 9.369 5.424 -13.559 1.00 98.00 89 VAL A C 1
ATOM 662 O O . VAL A 1 89 ? 10.397 5.377 -14.233 1.00 98.00 89 VAL A O 1
ATOM 665 N N . ALA A 1 90 ? 9.099 4.526 -12.609 1.00 98.31 90 ALA A N 1
ATOM 666 C CA . ALA A 1 90 ? 9.992 3.413 -12.307 1.00 98.31 90 ALA A CA 1
ATOM 667 C C . ALA A 1 90 ? 10.105 2.444 -13.493 1.00 98.31 90 ALA A C 1
ATOM 669 O O . ALA A 1 90 ? 11.214 2.114 -13.912 1.00 98.31 90 ALA A O 1
ATOM 670 N N . TRP A 1 91 ? 8.979 2.048 -14.090 1.00 97.44 91 TRP A N 1
ATOM 671 C CA . TRP A 1 91 ? 8.986 1.184 -15.270 1.00 97.44 91 TRP A CA 1
ATOM 672 C C . TRP A 1 91 ? 9.729 1.833 -16.450 1.00 97.44 91 TRP A C 1
ATOM 674 O O . TRP A 1 91 ? 10.635 1.234 -17.027 1.00 97.44 91 TRP A O 1
ATOM 684 N N . TYR A 1 92 ? 9.420 3.097 -16.756 1.00 97.50 92 TYR A N 1
ATOM 685 C CA . TYR A 1 92 ? 10.088 3.869 -17.808 1.00 97.50 92 TYR A CA 1
ATOM 686 C C . TYR A 1 92 ? 11.600 4.000 -17.572 1.00 97.50 92 TYR A C 1
ATOM 688 O O . TYR A 1 92 ? 12.397 3.843 -18.497 1.00 97.50 92 TYR A O 1
ATOM 696 N N . SER A 1 93 ? 12.010 4.248 -16.328 1.00 97.94 93 SER A N 1
ATOM 697 C CA . SER A 1 93 ? 13.418 4.338 -15.946 1.00 97.94 93 SER A CA 1
ATOM 698 C C . SER A 1 93 ? 14.173 3.023 -16.187 1.00 97.94 93 SER A C 1
ATOM 700 O O . SER A 1 93 ? 15.293 3.042 -16.702 1.00 97.94 93 SER A O 1
ATOM 702 N N . GLY A 1 94 ? 13.548 1.872 -15.916 1.00 97.12 94 GLY A N 1
ATOM 703 C CA . GLY A 1 94 ? 14.122 0.563 -16.252 1.00 97.12 94 GLY A CA 1
ATOM 704 C C . GLY A 1 94 ? 14.392 0.404 -17.750 1.00 97.12 94 GLY A C 1
ATOM 705 O O . GLY A 1 94 ? 15.456 -0.067 -18.149 1.00 97.12 94 GLY A O 1
ATOM 706 N N . TRP A 1 95 ? 13.493 0.894 -18.601 1.00 96.44 95 TRP A N 1
ATOM 707 C CA . TRP A 1 95 ? 13.706 0.909 -20.050 1.00 96.44 95 TRP A CA 1
ATOM 708 C C . TRP A 1 95 ? 14.779 1.890 -20.507 1.00 96.44 95 TRP A C 1
ATOM 710 O O . TRP A 1 95 ? 15.560 1.570 -21.403 1.00 96.44 95 TRP A O 1
ATOM 720 N N . CYS A 1 96 ? 14.877 3.051 -19.861 1.00 97.31 96 CYS A N 1
ATOM 721 C CA . CYS A 1 96 ? 15.953 4.004 -20.122 1.00 97.31 96 CYS A CA 1
ATOM 722 C C . CYS A 1 96 ? 17.329 3.410 -19.799 1.00 97.31 96 CYS A C 1
ATOM 724 O O . CYS A 1 96 ? 18.294 3.702 -20.502 1.00 97.31 96 CYS A O 1
ATOM 726 N N . PHE A 1 97 ? 17.426 2.541 -18.786 1.00 96.81 97 PHE A N 1
ATOM 727 C CA . PHE A 1 97 ? 18.649 1.790 -18.503 1.00 96.81 97 PHE A CA 1
ATOM 728 C C . PHE A 1 97 ? 19.033 0.870 -19.674 1.00 96.81 97 PHE A C 1
ATOM 730 O O . PHE A 1 97 ? 20.179 0.901 -20.128 1.00 96.81 97 PHE A O 1
ATOM 737 N N . TYR A 1 98 ? 18.080 0.108 -20.220 1.00 94.06 98 TYR A N 1
ATOM 738 C CA . TYR A 1 98 ? 18.331 -0.742 -21.388 1.00 94.06 98 TYR A CA 1
ATOM 739 C C . TYR A 1 98 ? 18.708 0.063 -22.634 1.00 94.06 98 TYR A C 1
ATOM 741 O O . TYR A 1 98 ? 19.658 -0.307 -23.324 1.00 94.06 98 TYR A O 1
ATOM 749 N N . LEU A 1 99 ? 18.018 1.178 -22.896 1.00 94.81 99 LEU A N 1
ATOM 750 C CA . LEU A 1 99 ? 18.339 2.076 -24.007 1.00 94.81 99 LEU A CA 1
ATOM 751 C C . LEU A 1 99 ? 19.770 2.618 -23.879 1.00 94.81 99 LEU A C 1
ATOM 753 O O . LEU A 1 99 ? 20.553 2.545 -24.827 1.00 94.81 99 LEU A O 1
ATOM 757 N N . ALA A 1 100 ? 20.124 3.113 -22.691 1.00 96.50 100 ALA A N 1
ATOM 758 C CA . ALA A 1 100 ? 21.452 3.632 -22.388 1.00 96.50 100 ALA A CA 1
ATOM 759 C C . ALA A 1 100 ? 22.544 2.589 -22.629 1.00 96.50 100 ALA A C 1
ATOM 761 O O . ALA A 1 100 ? 23.527 2.863 -23.319 1.00 96.50 100 ALA A O 1
ATOM 762 N N . LYS A 1 101 ? 22.330 1.365 -22.138 1.00 94.81 101 LYS A N 1
ATOM 763 C CA . LYS A 1 101 ? 23.256 0.252 -22.341 1.00 94.81 101 LYS A CA 1
ATOM 764 C C . LYS A 1 101 ? 23.388 -0.130 -23.819 1.00 94.81 101 LYS A C 1
ATOM 766 O O . LYS A 1 101 ? 24.505 -0.330 -24.287 1.00 94.81 101 LYS A O 1
ATOM 771 N N . TYR A 1 102 ? 22.276 -0.237 -24.546 1.00 93.44 102 TYR A N 1
ATOM 772 C CA . TYR A 1 102 ? 22.266 -0.728 -25.928 1.00 93.44 102 TYR A CA 1
ATOM 773 C C . TYR A 1 102 ? 22.919 0.252 -26.911 1.00 93.44 102 TYR A C 1
ATOM 775 O O . TYR A 1 102 ? 23.639 -0.168 -27.813 1.00 93.44 102 TYR A O 1
ATOM 783 N N . PHE A 1 103 ? 22.699 1.555 -26.722 1.00 95.25 103 PHE A N 1
ATOM 784 C CA . PHE A 1 103 ? 23.226 2.600 -27.607 1.00 95.25 103 PHE A CA 1
ATOM 785 C C . PHE A 1 103 ? 24.490 3.289 -27.076 1.00 95.25 103 PHE A C 1
ATOM 787 O O . PHE A 1 103 ? 25.014 4.184 -27.734 1.00 95.25 103 PHE A O 1
ATOM 794 N N . GLY A 1 104 ? 24.982 2.901 -25.895 1.00 95.81 104 GLY A N 1
ATOM 795 C CA . GLY A 1 104 ? 26.158 3.519 -25.276 1.00 95.81 104 GLY A CA 1
ATOM 796 C C . GLY A 1 104 ? 25.956 4.994 -24.909 1.00 95.81 104 GLY A C 1
ATOM 797 O O . GLY A 1 104 ? 26.924 5.750 -24.848 1.00 95.81 104 GLY A O 1
ATOM 798 N N . ILE A 1 105 ? 24.709 5.419 -24.690 1.00 96.44 105 ILE A N 1
ATOM 799 C CA . ILE A 1 105 ? 24.376 6.783 -24.263 1.00 96.44 105 ILE A CA 1
ATOM 800 C C . ILE A 1 105 ? 24.282 6.860 -22.738 1.00 96.44 105 ILE A C 1
ATOM 802 O O . ILE A 1 105 ? 24.092 5.855 -22.055 1.00 96.44 105 ILE A O 1
ATOM 806 N N . ASN A 1 106 ? 24.384 8.065 -22.176 1.00 97.00 106 ASN A N 1
ATOM 807 C CA . ASN A 1 106 ? 24.173 8.253 -20.742 1.00 97.00 106 ASN A CA 1
ATOM 808 C C . ASN A 1 106 ? 22.704 7.962 -20.375 1.00 97.00 106 ASN A C 1
ATOM 810 O O . ASN A 1 106 ? 21.781 8.405 -21.059 1.00 97.00 106 ASN A O 1
ATOM 814 N N . PHE A 1 107 ? 22.494 7.275 -19.253 1.00 97.25 107 PHE A N 1
ATOM 815 C CA . PHE A 1 107 ? 21.189 7.025 -18.646 1.00 97.25 107 PHE A CA 1
ATOM 816 C C . PHE A 1 107 ? 20.311 8.280 -18.523 1.00 97.25 107 PHE A C 1
ATOM 818 O O . PHE A 1 107 ? 19.133 8.245 -18.873 1.00 97.25 107 PHE A O 1
ATOM 825 N N . PHE A 1 108 ? 20.871 9.416 -18.098 1.00 97.00 108 PHE A N 1
ATOM 826 C CA . PHE A 1 108 ? 20.092 10.656 -18.012 1.00 97.00 108 PHE A CA 1
ATOM 827 C C . PHE A 1 108 ? 19.674 11.178 -19.389 1.00 97.00 108 PHE A C 1
ATOM 829 O O . PHE A 1 108 ? 18.565 11.681 -19.538 1.00 97.00 108 PHE A O 1
ATOM 836 N N . SER A 1 109 ? 20.513 11.012 -20.414 1.00 96.94 109 SER A N 1
ATOM 837 C CA . SER A 1 109 ? 20.139 11.356 -21.789 1.00 96.94 109 SER A CA 1
ATOM 838 C C . SER A 1 109 ? 18.972 10.495 -22.279 1.00 96.94 109 SER A C 1
ATOM 840 O O . SER A 1 109 ? 18.060 11.033 -22.896 1.00 96.94 109 SER A O 1
ATOM 842 N N . ALA A 1 110 ? 18.956 9.200 -21.944 1.00 97.12 110 ALA A N 1
ATOM 843 C CA . ALA A 1 110 ? 17.832 8.307 -22.233 1.00 97.12 110 ALA A CA 1
ATOM 844 C C . ALA A 1 110 ? 16.539 8.740 -21.511 1.00 97.12 110 ALA A C 1
ATOM 846 O O . ALA A 1 110 ? 15.480 8.811 -22.133 1.00 97.12 110 ALA A O 1
ATOM 847 N N . LEU A 1 111 ? 16.624 9.107 -20.224 1.00 96.81 111 LEU A N 1
ATOM 848 C CA . LEU A 1 111 ? 15.467 9.571 -19.443 1.00 96.81 111 LEU A CA 1
ATOM 849 C C . LEU A 1 111 ? 14.768 10.780 -20.079 1.00 96.81 111 LEU A C 1
ATOM 851 O O . LEU A 1 111 ? 13.538 10.817 -20.116 1.00 96.81 111 LEU A O 1
ATOM 855 N N . PHE A 1 112 ? 15.530 11.741 -20.606 1.00 97.06 112 PHE A N 1
ATOM 856 C CA . PHE A 1 112 ? 14.994 12.956 -21.230 1.00 97.06 112 PHE A CA 1
ATOM 857 C C . PHE A 1 112 ? 14.642 12.797 -22.723 1.00 97.06 112 PHE A C 1
ATOM 859 O O . PHE A 1 112 ? 14.313 13.785 -23.379 1.00 97.06 112 PHE A O 1
ATOM 866 N N . GLN A 1 113 ? 14.655 11.571 -23.262 1.00 95.75 113 GLN A N 1
ATOM 867 C CA . GLN A 1 113 ? 14.255 11.252 -24.640 1.00 95.75 113 GLN A CA 1
ATOM 868 C C . GLN A 1 113 ? 13.049 10.290 -24.676 1.00 95.75 113 GLN A C 1
ATOM 870 O O . GLN A 1 113 ? 13.172 9.152 -25.133 1.00 95.75 113 GLN A O 1
ATOM 875 N N . PRO A 1 114 ? 11.855 10.727 -24.229 1.00 93.94 114 PRO A N 1
ATOM 876 C CA . PRO A 1 114 ? 10.695 9.846 -24.069 1.00 93.94 114 PRO A CA 1
ATOM 877 C C . PRO A 1 114 ? 10.241 9.176 -25.365 1.00 93.94 114 PRO A C 1
ATOM 879 O O . PRO A 1 114 ? 9.855 8.012 -25.334 1.00 93.94 114 PRO A O 1
ATOM 882 N N . VAL A 1 115 ? 10.330 9.874 -26.501 1.00 94.69 115 VAL A N 1
ATOM 883 C CA . VAL A 1 115 ? 9.958 9.315 -27.810 1.00 94.69 115 VAL A CA 1
ATOM 884 C C . VAL A 1 115 ? 10.879 8.147 -28.171 1.00 94.69 115 VAL A C 1
ATOM 886 O O . VAL A 1 115 ? 10.396 7.038 -28.379 1.00 94.69 115 VAL A O 1
ATOM 889 N N . SER A 1 116 ? 12.199 8.357 -28.123 1.00 93.50 116 SER A N 1
ATOM 890 C CA . SER A 1 116 ? 13.198 7.320 -28.410 1.00 93.50 116 SER A CA 1
ATOM 891 C C . SER A 1 116 ? 13.069 6.112 -27.483 1.00 93.50 116 SER A C 1
ATOM 893 O O . SER A 1 116 ? 13.192 4.972 -27.924 1.00 93.50 116 SER A O 1
ATOM 895 N N . SER A 1 117 ? 12.805 6.350 -26.197 1.00 90.88 117 SER A N 1
ATOM 896 C CA . SER A 1 117 ? 12.614 5.292 -25.206 1.00 90.88 117 SER A CA 1
ATOM 897 C C . SER A 1 117 ? 11.356 4.467 -25.486 1.00 90.88 117 SER A C 1
ATOM 899 O O . SER A 1 117 ? 11.419 3.243 -25.444 1.00 90.88 117 SER A O 1
ATOM 901 N N . ILE A 1 118 ? 10.227 5.098 -25.825 1.00 89.31 118 ILE A N 1
ATOM 902 C CA . ILE A 1 118 ? 8.990 4.381 -26.177 1.00 89.31 118 ILE A CA 1
ATOM 903 C C . ILE A 1 118 ? 9.167 3.582 -27.473 1.00 89.31 118 ILE A C 1
ATOM 905 O O . ILE A 1 118 ? 8.798 2.406 -27.519 1.00 89.31 118 ILE A O 1
ATOM 909 N N . ASP A 1 119 ? 9.782 4.179 -28.495 1.00 92.12 119 ASP A N 1
ATOM 910 C CA . ASP A 1 119 ? 10.082 3.492 -29.754 1.00 92.12 119 ASP A CA 1
ATOM 911 C C . ASP A 1 119 ? 10.986 2.282 -29.513 1.00 92.12 119 ASP A C 1
ATOM 913 O O . ASP A 1 119 ? 10.733 1.190 -30.031 1.00 92.12 119 ASP A O 1
ATOM 917 N N . PHE A 1 120 ? 11.999 2.442 -28.660 1.00 92.00 120 PHE A N 1
ATOM 918 C CA . PHE A 1 120 ? 12.871 1.350 -28.260 1.00 92.00 120 PHE A CA 1
ATOM 919 C C . PHE A 1 120 ? 12.106 0.227 -27.567 1.00 92.00 120 PHE A C 1
ATOM 921 O O . PHE A 1 120 ? 12.298 -0.917 -27.951 1.00 92.00 120 PHE A O 1
ATOM 928 N N . ILE A 1 121 ? 11.199 0.511 -26.629 1.00 88.31 121 ILE A N 1
ATOM 929 C CA . ILE A 1 121 ? 10.380 -0.520 -25.961 1.00 88.31 121 ILE A CA 1
ATOM 930 C C . ILE A 1 121 ? 9.592 -1.346 -26.987 1.00 88.31 121 ILE A C 1
ATOM 932 O O . ILE A 1 121 ? 9.584 -2.581 -26.943 1.00 88.31 121 ILE A O 1
ATOM 936 N N . ILE A 1 122 ? 8.953 -0.668 -27.945 1.00 86.12 122 ILE A N 1
ATOM 937 C CA . ILE A 1 122 ? 8.152 -1.314 -28.991 1.00 86.12 122 ILE A CA 1
ATOM 938 C C . ILE A 1 122 ? 9.044 -2.180 -29.890 1.00 86.12 122 ILE A C 1
ATOM 940 O O . ILE A 1 122 ? 8.691 -3.320 -30.207 1.00 86.12 122 ILE A O 1
ATOM 944 N N . LEU A 1 123 ? 10.207 -1.665 -30.295 1.00 88.38 123 LEU A N 1
ATOM 945 C CA . LEU A 1 123 ? 11.133 -2.357 -31.192 1.00 88.38 123 LEU A CA 1
ATOM 946 C C . LEU A 1 123 ? 11.912 -3.480 -30.500 1.00 88.38 123 LEU A C 1
ATOM 948 O O . LEU A 1 123 ? 12.156 -4.511 -31.122 1.00 88.38 123 LEU A O 1
ATOM 952 N N . PHE A 1 124 ? 12.262 -3.331 -29.224 1.00 84.94 124 PHE A N 1
ATOM 953 C CA . PHE A 1 124 ? 13.059 -4.294 -28.463 1.00 84.94 124 PHE A CA 1
ATOM 954 C C . PHE A 1 124 ? 12.408 -5.679 -28.469 1.00 84.94 124 PHE A C 1
ATOM 956 O O . PHE A 1 124 ? 13.072 -6.680 -28.731 1.00 84.94 124 PHE A O 1
ATOM 963 N N . SER A 1 125 ? 11.081 -5.727 -28.310 1.00 77.38 125 SER A N 1
ATOM 964 C CA . SER A 1 125 ? 10.301 -6.971 -28.372 1.00 77.38 125 SER A CA 1
ATOM 965 C C . SER A 1 125 ? 10.366 -7.695 -29.727 1.00 77.38 125 SER A C 1
ATOM 967 O O . SER A 1 125 ? 10.191 -8.913 -29.785 1.00 77.38 125 SER A O 1
ATOM 969 N N . LYS A 1 126 ? 10.639 -6.970 -30.822 1.00 79.19 126 LYS A N 1
ATOM 970 C CA . LYS A 1 126 ? 10.737 -7.533 -32.178 1.00 79.19 126 LYS A CA 1
ATOM 971 C C . LYS A 1 126 ? 12.101 -8.154 -32.463 1.00 79.19 126 LYS A C 1
ATOM 973 O O . LYS A 1 126 ? 12.173 -9.094 -33.248 1.00 79.19 126 LYS A O 1
ATOM 978 N N . PHE A 1 127 ? 13.161 -7.625 -31.855 1.00 74.94 127 PHE A N 1
ATOM 979 C CA . PHE A 1 127 ? 14.542 -8.018 -32.156 1.00 74.94 127 PHE A CA 1
ATOM 980 C C . PHE A 1 127 ? 15.172 -8.935 -31.107 1.00 74.94 127 PHE A C 1
ATOM 982 O O . PHE A 1 127 ? 16.243 -9.482 -31.352 1.00 74.94 127 PHE A O 1
ATOM 989 N N . GLN A 1 128 ? 14.525 -9.118 -29.955 1.00 75.81 128 GLN A N 1
ATOM 990 C CA . GLN A 1 128 ? 15.028 -9.965 -28.880 1.00 75.81 128 GLN A CA 1
ATOM 991 C C . GLN A 1 128 ? 14.211 -11.247 -28.739 1.00 75.81 128 GLN A C 1
ATOM 993 O O . GLN A 1 128 ? 12.985 -11.259 -28.865 1.00 75.81 128 GLN A O 1
ATOM 998 N N . SER A 1 129 ? 14.916 -12.333 -28.433 1.00 71.12 129 SER A N 1
ATOM 999 C CA . SER A 1 129 ? 14.317 -13.588 -27.994 1.00 71.12 129 SER A CA 1
ATOM 1000 C C . SER A 1 129 ? 14.848 -13.936 -26.611 1.00 71.12 129 SER A C 1
ATOM 1002 O O . SER A 1 129 ? 16.061 -14.051 -26.436 1.00 71.12 129 SER A O 1
ATOM 1004 N N . ILE A 1 130 ? 13.960 -14.142 -25.642 1.00 71.50 130 ILE A N 1
ATOM 1005 C CA . ILE A 1 130 ? 14.337 -14.621 -24.310 1.00 71.50 130 ILE A CA 1
ATOM 1006 C C . ILE A 1 130 ? 14.048 -16.115 -24.243 1.00 71.50 130 ILE A C 1
ATOM 1008 O O . ILE A 1 130 ? 12.931 -16.557 -24.499 1.00 71.50 130 ILE A O 1
ATOM 1012 N N . SER A 1 131 ? 15.047 -16.916 -23.890 1.00 63.56 131 SER A N 1
ATOM 1013 C CA . SER A 1 131 ? 14.876 -18.358 -23.733 1.00 63.56 131 SER A CA 1
ATOM 1014 C C . SER A 1 131 ? 14.407 -18.713 -22.319 1.00 63.56 131 SER A C 1
ATOM 1016 O O . SER A 1 131 ? 15.138 -18.477 -21.355 1.00 63.56 131 SER A O 1
ATOM 1018 N N . ILE A 1 132 ? 13.234 -19.341 -22.180 1.00 62.38 132 ILE A N 1
ATOM 1019 C CA . ILE A 1 132 ? 12.810 -19.957 -20.913 1.00 62.38 132 ILE A CA 1
ATOM 1020 C C . ILE A 1 132 ? 13.382 -21.375 -20.838 1.00 62.38 132 ILE A C 1
ATOM 1022 O O . ILE A 1 132 ? 13.018 -22.242 -21.633 1.00 62.38 132 ILE A O 1
ATOM 1026 N N . GLY A 1 133 ? 14.222 -21.637 -19.835 1.00 48.41 133 GLY A N 1
ATOM 1027 C CA . GLY A 1 133 ? 14.545 -22.999 -19.402 1.00 48.41 133 GLY A CA 1
ATOM 1028 C C . GLY A 1 133 ? 16.028 -23.374 -19.444 1.00 48.41 133 GLY A C 1
ATOM 1029 O O . GLY A 1 133 ? 16.708 -23.172 -20.440 1.00 48.41 133 GLY A O 1
ATOM 1030 N N . ARG A 1 134 ? 16.463 -23.977 -18.325 1.00 47.09 134 ARG A N 1
ATOM 1031 C CA . ARG A 1 134 ? 17.740 -24.654 -18.021 1.00 47.09 134 ARG A CA 1
ATOM 1032 C C . ARG A 1 134 ? 19.032 -23.934 -18.427 1.00 47.09 134 ARG A C 1
ATOM 1034 O O . ARG A 1 134 ? 19.483 -23.997 -19.566 1.00 47.09 134 ARG A O 1
ATOM 1041 N N . PHE A 1 135 ? 19.715 -23.428 -17.397 1.00 45.59 135 PHE A N 1
ATOM 1042 C CA . PHE A 1 135 ? 21.166 -23.249 -17.377 1.00 45.59 135 PHE A CA 1
ATOM 1043 C C . PHE A 1 135 ? 21.866 -24.444 -18.063 1.00 45.59 135 PHE A C 1
ATOM 1045 O O . PHE A 1 135 ? 21.798 -25.574 -17.578 1.00 45.59 135 PHE A O 1
ATOM 1052 N N . GLY A 1 136 ? 22.527 -24.188 -19.195 1.00 47.75 136 GLY A N 1
ATOM 1053 C CA . GLY A 1 136 ? 23.627 -25.020 -19.686 1.00 47.75 136 GLY A CA 1
ATOM 1054 C C . GLY A 1 136 ? 23.386 -26.049 -20.800 1.00 47.75 136 GLY A C 1
ATOM 1055 O O . GLY A 1 136 ? 24.366 -26.705 -21.145 1.00 47.75 136 GLY A O 1
ATOM 1056 N N . ARG A 1 137 ? 22.197 -26.240 -21.409 1.00 42.72 137 ARG A N 1
ATOM 1057 C CA . ARG A 1 137 ? 22.064 -27.183 -22.559 1.00 42.72 137 ARG A CA 1
ATOM 1058 C C . ARG A 1 137 ? 21.155 -26.707 -23.713 1.00 42.72 137 ARG A C 1
ATOM 1060 O O . ARG A 1 137 ? 19.932 -26.748 -23.654 1.00 42.72 137 ARG A O 1
ATOM 1067 N N . SER A 1 138 ? 21.857 -26.332 -24.781 1.00 48.28 138 SER A N 1
ATOM 1068 C CA . SER A 1 138 ? 21.562 -25.787 -26.119 1.00 48.28 138 SER A CA 1
ATOM 1069 C C . SER A 1 138 ? 20.451 -26.378 -27.031 1.00 48.28 138 SER A C 1
ATOM 1071 O O . SER A 1 138 ? 20.550 -26.173 -28.238 1.00 48.28 138 SER A O 1
ATOM 1073 N N . SER A 1 139 ? 19.405 -27.089 -26.593 1.00 48.44 139 SER A N 1
ATOM 1074 C CA . SER A 1 139 ? 18.481 -27.671 -27.610 1.00 48.44 139 SER A CA 1
ATOM 1075 C C . SER A 1 139 ? 16.989 -27.769 -27.299 1.00 48.44 139 SER A C 1
ATOM 1077 O O . SER A 1 139 ? 16.245 -28.263 -28.140 1.00 48.44 139 SER A O 1
ATOM 1079 N N . GLY A 1 140 ? 16.513 -27.271 -26.155 1.00 53.28 140 GLY A N 1
ATOM 1080 C CA . GLY A 1 140 ? 15.084 -27.361 -25.811 1.00 53.28 140 GLY A CA 1
ATOM 1081 C C . GLY A 1 140 ? 14.502 -26.150 -25.089 1.00 53.28 140 GLY A C 1
ATOM 1082 O O . GLY A 1 140 ? 13.436 -26.273 -24.492 1.00 53.28 140 GLY A O 1
ATOM 1083 N N . SER A 1 141 ? 15.199 -25.010 -25.074 1.00 61.12 141 SER A N 1
ATOM 1084 C CA . SER A 1 141 ? 14.679 -23.806 -24.428 1.00 61.12 141 SER A CA 1
ATOM 1085 C C . SER A 1 141 ? 13.634 -23.136 -25.317 1.00 61.12 141 SER A C 1
ATOM 1087 O O . SER A 1 141 ? 13.823 -22.958 -26.521 1.00 61.12 141 SER A O 1
ATOM 1089 N N . LEU A 1 142 ? 12.496 -22.792 -24.719 1.00 68.62 142 LEU A N 1
ATOM 1090 C CA . LEU A 1 142 ? 11.400 -22.153 -25.432 1.00 68.62 142 LEU A CA 1
ATOM 1091 C C . LEU A 1 142 ? 11.798 -20.691 -25.654 1.00 68.62 142 LEU A C 1
ATOM 1093 O O . LEU A 1 142 ? 11.896 -19.923 -24.695 1.00 68.62 142 LEU A O 1
ATOM 1097 N N . GLN A 1 143 ? 12.113 -20.332 -26.898 1.00 71.19 143 GLN A N 1
ATOM 1098 C CA . GLN A 1 143 ? 12.429 -18.955 -27.264 1.00 71.19 143 GLN A CA 1
ATOM 1099 C C . GLN A 1 143 ? 11.131 -18.154 -27.327 1.00 71.19 143 GLN A C 1
ATOM 1101 O O . GLN A 1 143 ? 10.286 -18.376 -28.192 1.00 71.19 143 GLN A O 1
ATOM 1106 N N . LEU A 1 144 ? 10.966 -17.227 -26.393 1.00 76.38 144 LEU A N 1
ATOM 1107 C CA . LEU A 1 144 ? 9.919 -16.223 -26.448 1.00 76.38 144 LEU A CA 1
ATOM 1108 C C . LEU A 1 144 ? 10.416 -15.055 -27.285 1.00 76.38 144 LEU A C 1
ATOM 1110 O O . LEU A 1 144 ? 11.386 -14.402 -26.909 1.00 76.38 144 LEU A O 1
ATOM 1114 N N . SER A 1 145 ? 9.744 -14.773 -28.392 1.00 80.56 145 SER A N 1
ATOM 1115 C CA . SER A 1 145 ? 10.043 -13.628 -29.248 1.00 80.56 145 SER A CA 1
ATOM 1116 C C . SER A 1 145 ? 8.761 -12.948 -29.720 1.00 80.56 145 SER A C 1
ATOM 1118 O O . SER A 1 145 ? 7.655 -13.494 -29.607 1.00 80.56 145 SER A O 1
ATOM 1120 N N . GLY A 1 146 ? 8.904 -11.722 -30.222 1.00 83.88 146 GLY A N 1
ATOM 1121 C CA . GLY A 1 146 ? 7.811 -10.969 -30.824 1.00 83.88 146 GLY A CA 1
ATOM 1122 C C . GLY A 1 146 ? 6.667 -10.703 -29.845 1.00 83.88 146 GLY A C 1
ATOM 1123 O O . GLY A 1 146 ? 6.873 -10.231 -28.727 1.00 83.88 146 GLY A O 1
ATOM 1124 N N . ILE A 1 147 ? 5.440 -11.019 -30.269 1.00 84.75 147 ILE A N 1
ATOM 1125 C CA . ILE A 1 147 ? 4.215 -10.666 -29.538 1.00 84.75 147 ILE A CA 1
ATOM 1126 C C . ILE A 1 147 ? 4.157 -11.267 -28.130 1.00 84.75 147 ILE A C 1
ATOM 1128 O O . ILE A 1 147 ? 3.652 -10.633 -27.206 1.00 84.75 147 ILE A O 1
ATOM 1132 N N . VAL A 1 148 ? 4.705 -12.470 -27.937 1.00 85.81 148 VAL A N 1
ATOM 1133 C CA . VAL A 1 148 ? 4.675 -13.127 -26.626 1.00 85.81 148 VAL A CA 1
ATOM 1134 C C . VAL A 1 148 ? 5.559 -12.371 -25.639 1.00 85.81 148 VAL A C 1
ATOM 1136 O O . VAL A 1 148 ? 5.144 -12.124 -24.511 1.00 85.81 148 VAL A O 1
ATOM 1139 N N . LEU A 1 149 ? 6.742 -11.933 -26.075 1.00 83.75 149 LEU A N 1
ATOM 1140 C CA . LEU A 1 149 ? 7.640 -11.120 -25.258 1.00 83.75 149 LEU A CA 1
ATOM 1141 C C . LEU A 1 149 ? 7.016 -9.750 -24.929 1.00 83.75 149 LEU A C 1
ATOM 1143 O O . LEU A 1 149 ? 7.113 -9.278 -23.799 1.00 83.75 149 LEU A O 1
ATOM 1147 N N . GLN A 1 150 ? 6.289 -9.155 -25.877 1.00 86.25 150 GLN A N 1
ATOM 1148 C CA . GLN A 1 150 ? 5.548 -7.914 -25.642 1.00 86.25 150 GLN A CA 1
ATOM 1149 C C . GLN A 1 150 ? 4.463 -8.066 -24.559 1.00 86.25 150 GLN A C 1
ATOM 1151 O O . GLN A 1 150 ? 4.291 -7.165 -23.737 1.00 86.25 150 GLN A O 1
ATOM 1156 N N . LEU A 1 151 ? 3.767 -9.209 -24.505 1.00 88.88 151 LEU A N 1
ATOM 1157 C CA . LEU A 1 151 ? 2.804 -9.497 -23.436 1.00 88.88 151 LEU A CA 1
ATOM 1158 C C . LEU A 1 151 ? 3.479 -9.584 -22.061 1.00 88.88 151 LEU A C 1
ATOM 1160 O O . LEU A 1 151 ? 2.912 -9.095 -21.086 1.00 88.88 151 LEU A O 1
ATOM 1164 N N . PHE A 1 152 ? 4.692 -10.139 -21.969 1.00 88.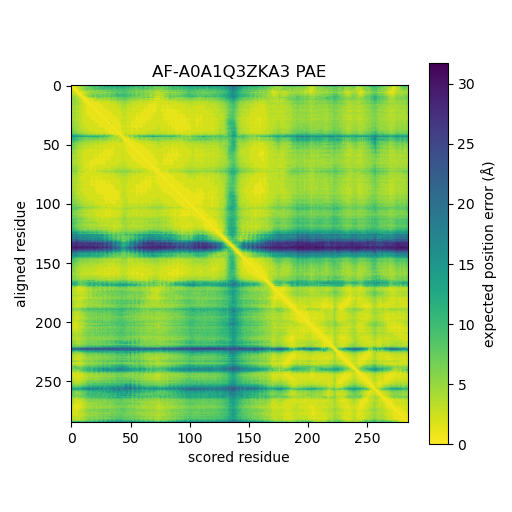06 152 PHE A N 1
ATOM 1165 C CA . PHE A 1 152 ? 5.445 -10.148 -20.710 1.00 88.06 152 PHE A CA 1
ATOM 1166 C C . PHE A 1 152 ? 5.781 -8.737 -20.232 1.00 88.06 152 PHE A C 1
ATOM 1168 O O . PHE A 1 152 ? 5.592 -8.454 -19.053 1.00 88.06 152 PHE A O 1
ATOM 1175 N N . TYR A 1 153 ? 6.181 -7.831 -21.125 1.00 89.31 153 TYR A N 1
ATOM 1176 C CA . TYR A 1 153 ? 6.422 -6.433 -20.755 1.00 89.31 153 TYR A CA 1
ATOM 1177 C C . TYR A 1 153 ? 5.148 -5.683 -20.355 1.00 89.31 153 TYR A C 1
ATOM 1179 O O . TYR A 1 153 ? 5.200 -4.803 -19.498 1.00 89.31 153 TYR A O 1
ATOM 1187 N N . LEU A 1 154 ? 3.992 -6.046 -20.918 1.00 91.88 154 LEU A N 1
ATOM 1188 C CA . LEU A 1 154 ? 2.701 -5.513 -20.478 1.00 91.88 154 LEU A CA 1
ATOM 1189 C C . LEU A 1 154 ? 2.331 -6.015 -19.072 1.00 91.88 154 LEU A C 1
ATOM 1191 O O . LEU A 1 154 ? 1.859 -5.239 -18.242 1.00 91.88 154 LEU A O 1
ATOM 1195 N N . VAL A 1 155 ? 2.570 -7.298 -18.787 1.00 92.69 155 VAL A N 1
ATOM 1196 C CA . VAL A 1 155 ? 2.402 -7.863 -17.439 1.00 92.69 155 VAL A CA 1
ATOM 1197 C C . VAL A 1 155 ? 3.366 -7.196 -16.460 1.00 92.69 155 VAL A C 1
ATOM 1199 O O . VAL A 1 155 ? 2.955 -6.809 -15.372 1.00 92.69 155 VAL A O 1
ATOM 1202 N N . GLU A 1 156 ? 4.622 -7.004 -16.855 1.00 93.00 156 GLU A N 1
ATOM 1203 C CA . GLU A 1 156 ? 5.627 -6.289 -16.073 1.00 93.00 156 GLU A CA 1
ATOM 1204 C C . GLU A 1 156 ? 5.157 -4.869 -15.733 1.00 93.00 156 GLU A C 1
ATOM 1206 O O . GLU A 1 156 ? 5.124 -4.490 -14.562 1.00 93.00 156 GLU A O 1
ATOM 1211 N N . PHE A 1 157 ? 4.695 -4.118 -16.735 1.00 94.81 157 PHE A N 1
ATOM 1212 C CA . PHE A 1 157 ? 4.110 -2.795 -16.541 1.00 94.81 157 PHE A CA 1
ATOM 1213 C C . PHE A 1 157 ? 2.942 -2.832 -15.548 1.00 94.81 157 PHE A C 1
ATOM 1215 O O . PHE A 1 157 ? 2.902 -2.034 -14.613 1.00 94.81 157 PHE A O 1
ATOM 1222 N N . ALA A 1 158 ? 2.023 -3.792 -15.684 1.00 95.62 158 ALA A N 1
ATOM 1223 C CA . ALA A 1 158 ? 0.909 -3.950 -14.752 1.00 95.62 158 ALA A CA 1
ATOM 1224 C C . ALA A 1 158 ? 1.382 -4.223 -13.312 1.00 95.62 158 ALA A C 1
ATOM 1226 O O . ALA A 1 158 ? 0.800 -3.679 -12.372 1.00 95.62 158 ALA A O 1
ATOM 1227 N N . ILE A 1 159 ? 2.457 -4.999 -13.123 1.00 95.50 159 ILE A N 1
ATOM 1228 C CA . ILE A 1 159 ? 3.044 -5.261 -11.800 1.00 95.50 159 ILE A CA 1
ATOM 1229 C C . ILE A 1 159 ? 3.608 -3.973 -11.183 1.00 95.50 159 ILE A C 1
ATOM 1231 O O . ILE A 1 159 ? 3.360 -3.720 -10.002 1.00 95.50 159 ILE A O 1
ATOM 1235 N N . PHE A 1 160 ? 4.273 -3.114 -11.963 1.00 96.38 160 PHE A N 1
ATOM 1236 C CA . PHE A 1 160 ? 4.721 -1.792 -11.492 1.00 96.38 160 PHE A CA 1
ATOM 1237 C C . PHE A 1 160 ? 3.565 -0.885 -11.033 1.00 96.38 160 PHE A C 1
ATOM 1239 O O . PHE A 1 160 ? 3.788 0.028 -10.237 1.00 96.38 160 PHE A O 1
ATOM 1246 N N . LEU A 1 161 ? 2.329 -1.146 -11.478 1.00 96.62 161 LEU A N 1
ATOM 1247 C CA . LEU A 1 161 ? 1.127 -0.413 -11.064 1.00 96.62 161 LEU A CA 1
ATOM 1248 C C . LEU A 1 161 ? 0.375 -1.053 -9.882 1.00 96.62 161 LEU A C 1
ATOM 1250 O O . LEU A 1 161 ? -0.476 -0.393 -9.283 1.00 96.62 161 LEU A O 1
ATOM 1254 N N . ILE A 1 162 ? 0.690 -2.292 -9.482 1.00 94.69 162 ILE A N 1
ATOM 1255 C CA . ILE A 1 162 ? 0.084 -2.946 -8.302 1.00 94.69 162 ILE A CA 1
ATOM 1256 C C . ILE A 1 162 ? 0.177 -2.092 -7.020 1.00 94.69 162 ILE A C 1
ATOM 1258 O O . ILE A 1 162 ? -0.821 -2.029 -6.292 1.00 94.69 162 ILE A O 1
ATOM 1262 N N . PRO A 1 163 ? 1.292 -1.385 -6.727 1.00 93.06 163 PRO A N 1
ATOM 1263 C CA . PRO A 1 163 ? 1.418 -0.547 -5.531 1.00 93.06 163 PRO A CA 1
ATOM 1264 C C . PRO A 1 163 ? 0.286 0.470 -5.338 1.00 93.06 163 PRO A C 1
ATOM 1266 O O . PRO A 1 163 ? -0.096 0.755 -4.204 1.00 93.06 163 PRO A O 1
ATOM 1269 N N . VAL A 1 164 ? -0.317 0.957 -6.429 1.00 92.75 164 VAL A N 1
ATOM 1270 C CA . VAL A 1 164 ? -1.458 1.890 -6.417 1.00 92.75 164 VAL A CA 1
ATOM 1271 C C . VAL A 1 164 ? -2.650 1.328 -5.644 1.00 92.75 164 VAL A C 1
ATOM 1273 O O . VAL A 1 164 ? -3.382 2.071 -4.991 1.00 92.75 164 VAL A O 1
ATOM 1276 N N . PHE A 1 165 ? -2.859 0.013 -5.704 1.00 88.19 165 PHE A N 1
ATOM 1277 C CA . PHE A 1 165 ? -3.980 -0.658 -5.052 1.00 88.19 165 PHE A CA 1
ATOM 1278 C C . PHE A 1 165 ? -3.722 -0.936 -3.573 1.00 88.19 165 PHE A C 1
ATOM 1280 O O . PHE A 1 165 ? -4.671 -0.952 -2.792 1.00 88.19 165 PHE A O 1
ATOM 1287 N N . ILE A 1 166 ? -2.455 -1.104 -3.188 1.00 82.75 166 ILE A N 1
ATOM 1288 C CA . ILE A 1 166 ? -2.055 -1.399 -1.808 1.00 82.75 166 ILE A CA 1
ATOM 1289 C C . ILE A 1 166 ? -2.262 -0.167 -0.916 1.00 82.75 166 ILE A C 1
ATOM 1291 O O . ILE A 1 166 ? -2.706 -0.291 0.221 1.00 82.75 166 ILE A O 1
ATOM 1295 N N . VAL A 1 167 ? -2.027 1.040 -1.442 1.00 79.44 167 VAL A N 1
ATOM 1296 C CA . VAL A 1 167 ? -2.072 2.294 -0.661 1.00 79.44 167 VAL A CA 1
ATOM 1297 C C . VAL A 1 167 ? -3.461 2.965 -0.686 1.00 79.44 167 VAL A C 1
ATOM 1299 O O . VAL A 1 167 ? -3.621 4.135 -0.344 1.00 79.44 167 VAL A O 1
ATOM 1302 N N . LYS A 1 168 ? -4.514 2.227 -1.068 1.00 73.44 168 LYS A N 1
ATOM 1303 C CA . LYS A 1 168 ? -5.886 2.759 -1.164 1.00 73.44 168 LYS A CA 1
ATOM 1304 C C . LYS A 1 168 ? -6.560 3.057 0.176 1.00 73.44 168 LYS A C 1
ATOM 1306 O O . LYS A 1 168 ? -7.529 3.811 0.168 1.00 73.44 168 LYS A O 1
ATOM 1311 N N . LYS A 1 169 ? -6.104 2.477 1.293 1.00 75.69 169 LYS A N 1
ATOM 1312 C CA . LYS A 1 169 ? -6.651 2.748 2.637 1.00 75.69 169 LYS A CA 1
ATOM 1313 C C . LYS A 1 169 ? -5.807 3.861 3.280 1.00 75.69 169 LYS A C 1
ATOM 1315 O O . LYS A 1 169 ? -4.721 3.560 3.774 1.00 75.69 169 LYS A O 1
ATOM 1320 N N . PRO A 1 170 ? -6.223 5.141 3.219 1.00 76.25 170 PRO A N 1
ATOM 1321 C CA . PRO A 1 170 ? -5.513 6.203 3.915 1.00 76.25 170 PRO A CA 1
ATOM 1322 C C . PRO A 1 170 ? -5.508 5.917 5.416 1.00 76.25 170 PRO A C 1
ATOM 1324 O O . PRO A 1 170 ? -6.503 5.460 5.975 1.00 76.25 170 PRO A O 1
ATOM 1327 N N . SER A 1 171 ? -4.379 6.189 6.062 1.00 85.94 171 SER A N 1
ATOM 1328 C CA . SER A 1 171 ? -4.258 6.088 7.513 1.00 85.94 171 SER A CA 1
ATOM 1329 C C . SER A 1 171 ? -5.201 7.092 8.184 1.00 85.94 171 SER A C 1
ATOM 1331 O O . SER A 1 171 ? -5.311 8.238 7.726 1.00 85.94 171 SER A O 1
ATOM 1333 N N . TYR A 1 172 ? -5.866 6.692 9.272 1.00 90.81 172 TYR A N 1
ATOM 1334 C CA . TYR A 1 172 ? -6.714 7.609 10.035 1.00 90.81 172 TYR A CA 1
ATOM 1335 C C . TYR A 1 172 ? -5.886 8.764 10.587 1.00 90.81 172 TYR A C 1
ATOM 1337 O O . TYR A 1 172 ? -4.736 8.602 11.012 1.00 90.81 172 TYR A O 1
ATOM 1345 N N . TYR A 1 173 ? -6.492 9.944 10.602 1.00 91.00 173 TYR A N 1
ATOM 1346 C CA . TYR A 1 173 ? -5.816 11.172 10.981 1.00 91.00 173 TYR A CA 1
ATOM 1347 C C . TYR A 1 173 ? -6.690 12.066 11.842 1.00 91.00 173 TYR A C 1
ATOM 1349 O O . TYR A 1 173 ? -7.870 12.260 11.540 1.00 91.00 173 TYR A O 1
ATOM 1357 N N . ASN A 1 174 ? -6.078 12.617 12.884 1.00 90.38 174 ASN A N 1
ATOM 1358 C CA . ASN A 1 174 ? -6.676 13.597 13.767 1.00 90.38 174 ASN A CA 1
ATOM 1359 C C . ASN A 1 174 ? -6.215 15.000 13.354 1.00 90.38 174 ASN A C 1
ATOM 1361 O O . ASN A 1 174 ? -5.027 15.320 13.426 1.00 90.38 174 ASN A O 1
ATOM 1365 N N . GLU A 1 175 ? -7.163 15.816 12.895 1.00 87.69 175 GLU A N 1
ATOM 1366 C CA . GLU A 1 175 ? -6.898 17.168 12.389 1.00 87.69 175 GLU A CA 1
ATOM 1367 C C . GLU A 1 175 ? -6.540 18.149 13.514 1.00 87.69 175 GLU A C 1
ATOM 1369 O O . GLU A 1 175 ? -5.700 19.023 13.317 1.00 87.69 175 GLU A O 1
ATOM 1374 N N . GLU A 1 176 ? -7.137 17.989 14.698 1.00 89.94 176 GLU A N 1
ATOM 1375 C CA . GLU A 1 176 ? -6.928 18.882 15.846 1.00 89.94 176 GLU A CA 1
ATOM 1376 C C . GLU A 1 176 ? -5.524 18.699 16.432 1.00 89.94 176 GLU A C 1
ATOM 1378 O O . GLU A 1 176 ? -4.816 19.664 16.718 1.00 89.94 176 GLU A O 1
ATOM 1383 N N . LEU A 1 177 ? -5.085 17.445 16.541 1.00 89.88 177 LEU A N 1
ATOM 1384 C CA . LEU A 1 177 ? -3.787 17.073 17.102 1.00 89.88 177 LEU A CA 1
ATOM 1385 C C . LEU A 1 177 ? -2.689 16.945 16.045 1.00 89.88 177 LEU A C 1
ATOM 1387 O O . LEU A 1 177 ? -1.519 16.781 16.397 1.00 89.88 177 LEU A O 1
ATOM 1391 N N . ASN A 1 178 ? -3.047 17.038 14.761 1.00 90.38 178 ASN A N 1
ATOM 1392 C CA . ASN A 1 178 ? -2.129 16.990 13.627 1.00 90.38 178 ASN A CA 1
ATOM 1393 C C . ASN A 1 178 ? -1.290 15.694 13.589 1.00 90.38 178 ASN A C 1
ATOM 1395 O O . ASN A 1 178 ? -0.086 15.722 13.311 1.00 90.38 178 ASN A O 1
ATOM 1399 N N . ARG A 1 179 ? -1.912 14.558 13.933 1.00 91.38 179 ARG A N 1
ATOM 1400 C CA . ARG A 1 179 ? -1.251 13.256 14.133 1.00 91.38 179 ARG A CA 1
ATOM 1401 C C . ARG A 1 179 ? -2.046 12.117 13.505 1.00 91.38 179 ARG A C 1
ATOM 1403 O O . ARG A 1 179 ? -3.274 12.132 13.464 1.00 91.38 179 ARG A O 1
ATOM 1410 N N . PHE A 1 180 ? -1.319 11.114 13.026 1.00 90.50 180 PHE A N 1
ATOM 1411 C CA . PHE A 1 180 ? -1.900 9.854 12.580 1.00 90.50 180 PHE A CA 1
ATOM 1412 C 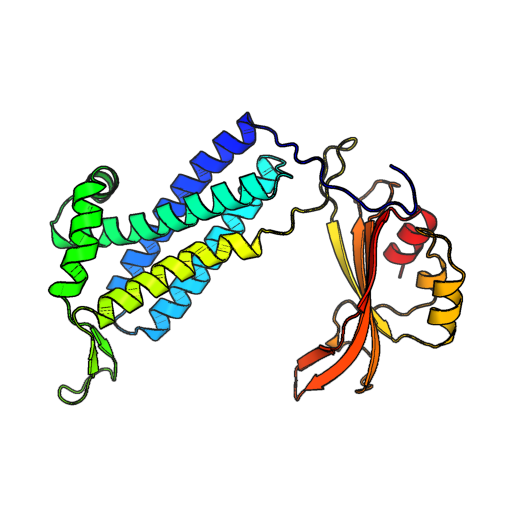C . PHE A 1 180 ? -2.213 8.957 13.762 1.00 90.50 180 PHE A C 1
ATOM 1414 O O . PHE A 1 180 ? -1.439 8.904 14.718 1.00 90.50 180 PHE A O 1
ATOM 1421 N N . TYR A 1 181 ? -3.309 8.221 13.648 1.00 93.19 181 TYR A N 1
ATOM 1422 C CA . TYR A 1 181 ? -3.593 7.149 14.582 1.00 93.19 181 TYR A CA 1
ATOM 1423 C C . TYR A 1 181 ? -2.637 5.975 14.356 1.00 93.19 181 TYR A C 1
ATOM 1425 O O . TYR A 1 181 ? -2.227 5.691 13.227 1.00 93.19 181 TYR A O 1
ATOM 1433 N N . LYS A 1 182 ? -2.307 5.281 15.441 1.00 92.75 182 LYS A N 1
ATOM 1434 C CA . LYS A 1 182 ? -1.640 3.987 15.419 1.00 92.75 182 LYS A CA 1
ATOM 1435 C C . LYS A 1 182 ? -2.679 2.887 15.339 1.00 92.75 182 LYS A C 1
ATOM 1437 O O . LYS A 1 182 ? -3.603 2.860 16.146 1.00 92.75 182 LYS A O 1
ATOM 1442 N N . GLU A 1 183 ? -2.498 1.997 14.377 1.00 93.50 183 GLU A N 1
ATOM 1443 C CA . GLU A 1 183 ? -3.326 0.811 14.188 1.00 93.50 183 GLU A CA 1
ATOM 1444 C C . GLU A 1 183 ? -2.812 -0.322 15.085 1.00 93.50 183 GLU A C 1
ATOM 1446 O O . GLU A 1 183 ? -1.618 -0.633 15.081 1.00 93.50 183 GLU A O 1
ATOM 1451 N N . ASP A 1 184 ? -3.711 -0.932 15.852 1.00 94.12 184 ASP A N 1
ATOM 1452 C CA . ASP A 1 184 ? -3.484 -2.181 16.576 1.00 94.12 184 ASP A CA 1
ATOM 1453 C C . ASP A 1 184 ? -4.579 -3.180 16.173 1.00 94.12 184 ASP A C 1
ATOM 1455 O O . ASP A 1 184 ? -5.753 -2.827 16.014 1.00 94.12 184 ASP A O 1
ATOM 1459 N N . GLN A 1 185 ? -4.174 -4.427 15.950 1.00 95.44 185 GLN A N 1
ATOM 1460 C CA . GLN A 1 185 ? -5.036 -5.494 15.455 1.00 95.44 185 GLN A CA 1
ATOM 1461 C C . GLN A 1 185 ? -4.979 -6.670 16.421 1.00 95.44 185 GLN A C 1
ATOM 1463 O O . GLN A 1 185 ? -3.907 -7.177 16.762 1.00 95.44 185 GLN A O 1
ATOM 1468 N N . ARG A 1 186 ? -6.154 -7.113 16.861 1.00 95.94 186 ARG A N 1
ATOM 1469 C CA . ARG A 1 186 ? -6.315 -8.157 17.869 1.00 95.94 186 ARG A CA 1
ATOM 1470 C C . ARG A 1 186 ? -7.419 -9.127 17.484 1.00 95.94 186 ARG A C 1
ATOM 1472 O O . ARG A 1 186 ? -8.321 -8.802 16.719 1.00 95.94 186 ARG A O 1
ATOM 1479 N N . PHE A 1 187 ? -7.353 -10.325 18.042 1.00 95.94 187 PHE A N 1
ATOM 1480 C CA . PHE A 1 187 ? -8.288 -11.409 17.768 1.00 95.94 187 PHE A CA 1
ATOM 1481 C C . PHE A 1 187 ? -8.850 -11.957 19.074 1.00 95.94 187 PHE A C 1
ATOM 1483 O O . PHE A 1 187 ? -8.111 -12.072 20.047 1.00 95.94 187 PHE A O 1
ATOM 1490 N N . ALA A 1 188 ? -10.126 -12.331 19.100 1.00 95.56 188 ALA A N 1
ATOM 1491 C CA . ALA A 1 188 ? -10.742 -12.982 20.257 1.00 95.56 188 ALA A CA 1
ATOM 1492 C C . ALA A 1 188 ? -11.774 -14.029 19.819 1.00 95.56 188 ALA A C 1
ATOM 1494 O O . ALA A 1 188 ? -12.399 -13.891 18.765 1.00 95.56 188 ALA A O 1
ATOM 1495 N N . ILE A 1 189 ? -11.961 -15.072 20.632 1.00 94.81 189 ILE A N 1
ATOM 1496 C CA . ILE A 1 189 ? -13.068 -16.022 20.458 1.00 94.81 189 ILE A CA 1
ATOM 1497 C C . ILE A 1 189 ? -14.357 -15.370 20.953 1.00 94.81 189 ILE A C 1
ATOM 1499 O O . ILE A 1 189 ? -14.370 -14.694 21.980 1.00 94.81 189 ILE A O 1
ATOM 1503 N N . VAL A 1 190 ? -15.439 -15.577 20.211 1.00 92.56 190 VAL A N 1
ATOM 1504 C CA . VAL A 1 190 ? -16.750 -15.009 20.517 1.00 92.56 190 VAL A CA 1
ATOM 1505 C C . VAL A 1 190 ? -17.626 -16.045 21.205 1.00 92.56 190 VAL A C 1
ATOM 1507 O O . VAL A 1 190 ? -17.733 -17.177 20.741 1.00 92.56 190 VAL A O 1
ATOM 1510 N N . THR A 1 191 ? -18.307 -15.631 22.268 1.00 92.44 191 THR A N 1
ATOM 1511 C CA . THR A 1 191 ? -19.377 -16.392 22.923 1.00 92.44 191 THR A CA 1
ATOM 1512 C C . THR A 1 191 ? -20.751 -15.834 22.539 1.00 92.44 191 THR A C 1
ATOM 1514 O O . THR A 1 191 ? -20.862 -14.735 21.990 1.00 92.44 191 THR A O 1
ATOM 1517 N N . ASP A 1 192 ? -21.822 -16.566 22.842 1.00 92.75 192 ASP A N 1
ATOM 1518 C CA . ASP A 1 192 ? -23.183 -16.044 22.658 1.00 92.75 192 ASP A CA 1
ATOM 1519 C C . ASP A 1 192 ? -23.466 -14.851 23.588 1.00 92.75 192 ASP A C 1
ATOM 1521 O O . ASP A 1 192 ? -24.139 -13.902 23.189 1.00 92.75 192 ASP A O 1
ATOM 1525 N N . GLU A 1 193 ? -22.869 -14.838 24.786 1.00 94.62 193 GLU A N 1
ATOM 1526 C CA . GLU A 1 193 ? -22.942 -13.707 25.718 1.00 94.62 193 GLU A CA 1
ATOM 1527 C C . GLU A 1 193 ? -22.384 -12.419 25.097 1.00 94.62 193 GLU A C 1
ATOM 1529 O O . GLU A 1 193 ? -23.018 -11.367 25.185 1.00 94.62 193 GLU A O 1
ATOM 1534 N N . PHE A 1 194 ? -21.251 -12.508 24.390 1.00 94.44 194 PHE A N 1
ATOM 1535 C CA . PHE A 1 194 ? -20.698 -11.373 23.651 1.00 94.44 194 PHE A CA 1
ATOM 1536 C C . PHE A 1 194 ? -21.694 -10.819 22.627 1.00 94.44 194 PHE A C 1
ATOM 1538 O O . PHE A 1 194 ? -21.820 -9.605 22.492 1.00 94.44 194 PHE A O 1
ATOM 1545 N N . LEU A 1 195 ? -22.401 -11.685 21.891 1.00 93.38 195 LEU A N 1
ATOM 1546 C CA . LEU A 1 195 ? -23.343 -11.239 20.861 1.00 93.38 195 LEU A CA 1
ATOM 1547 C C . LEU A 1 195 ? -24.553 -10.533 21.470 1.00 93.38 195 LEU A C 1
ATOM 1549 O O . LEU A 1 195 ? -25.015 -9.546 20.903 1.00 93.38 195 LEU A O 1
ATOM 1553 N N . ASN A 1 196 ? -25.029 -10.998 22.625 1.00 95.31 196 ASN A N 1
ATOM 1554 C CA . ASN A 1 196 ? -26.105 -10.335 23.357 1.00 95.31 196 ASN A CA 1
ATOM 1555 C C . ASN A 1 196 ? -25.664 -8.942 23.822 1.00 95.31 196 ASN A C 1
ATOM 1557 O O . ASN A 1 196 ? -26.309 -7.958 23.466 1.00 95.31 196 ASN A O 1
ATOM 1561 N N . LYS A 1 197 ? -24.501 -8.840 24.484 1.00 95.88 197 LYS A N 1
ATOM 1562 C CA . LYS A 1 197 ? -23.934 -7.549 24.914 1.00 95.88 197 LYS A CA 1
ATOM 1563 C C . LYS A 1 197 ? -23.679 -6.606 23.738 1.00 95.88 197 LYS A C 1
ATOM 1565 O O . LYS A 1 197 ? -23.958 -5.418 23.835 1.00 95.88 197 LYS A O 1
ATOM 1570 N N . PHE A 1 198 ? -23.205 -7.128 22.606 1.00 95.38 198 PHE A N 1
ATOM 1571 C CA . PHE A 1 198 ? -22.999 -6.339 21.392 1.00 95.38 198 PHE A CA 1
ATOM 1572 C C . PHE A 1 198 ? -24.310 -5.769 20.834 1.00 95.38 198 PHE A C 1
ATOM 1574 O O . PHE A 1 198 ? -24.333 -4.620 20.405 1.00 95.38 198 PHE A O 1
ATOM 1581 N N . ASN A 1 199 ? -25.395 -6.548 20.839 1.00 94.69 199 ASN A N 1
ATOM 1582 C CA . ASN A 1 199 ? -26.699 -6.093 20.347 1.00 94.69 199 ASN A CA 1
ATOM 1583 C C . ASN A 1 199 ? -27.363 -5.063 21.277 1.00 94.69 199 ASN A C 1
ATOM 1585 O O . ASN A 1 199 ? -28.161 -4.254 20.810 1.00 94.69 199 ASN A O 1
ATOM 1589 N N . GLU A 1 200 ? -27.048 -5.100 22.573 1.00 96.06 200 GLU A N 1
ATOM 1590 C CA . GLU A 1 200 ? -27.537 -4.145 23.578 1.00 96.06 200 GLU A CA 1
ATOM 1591 C C . GLU A 1 200 ? -26.687 -2.866 23.654 1.00 96.06 200 GLU A C 1
ATOM 1593 O O . GLU A 1 200 ? -27.136 -1.848 24.182 1.00 96.06 200 GLU A O 1
ATOM 1598 N N . ALA A 1 201 ? -25.460 -2.903 23.131 1.00 94.69 201 ALA A N 1
ATOM 1599 C CA . ALA A 1 201 ? -24.520 -1.798 23.217 1.00 94.69 201 ALA A CA 1
ATOM 1600 C C . ALA A 1 201 ? -24.931 -0.597 22.356 1.00 94.69 201 ALA A C 1
ATOM 1602 O O . ALA A 1 201 ? -25.358 -0.722 21.205 1.00 94.69 201 ALA A O 1
ATOM 1603 N N . LEU A 1 202 ? -24.716 0.602 22.901 1.00 94.88 202 LEU A N 1
ATOM 1604 C CA . LEU A 1 202 ? -24.845 1.837 22.138 1.00 94.88 202 LEU A CA 1
ATOM 1605 C C . LEU A 1 202 ? -23.658 1.984 21.168 1.00 94.88 202 LEU A C 1
ATOM 1607 O O . LEU A 1 202 ? -22.524 1.644 21.524 1.00 94.88 202 LEU A O 1
ATOM 1611 N N . PRO A 1 203 ? -23.868 2.528 19.953 1.00 94.31 203 PRO A N 1
ATOM 1612 C CA . PRO A 1 203 ? -22.782 2.760 19.009 1.00 94.31 203 PRO A CA 1
ATOM 1613 C C . PRO A 1 203 ? -21.632 3.558 19.637 1.00 94.31 203 PRO A C 1
ATOM 1615 O O . PRO A 1 203 ? -21.827 4.660 20.144 1.00 94.31 203 PRO A O 1
ATOM 1618 N N . GLY A 1 204 ? -20.421 3.001 19.581 1.00 92.81 204 GLY A N 1
ATOM 1619 C CA . GLY A 1 204 ? -19.212 3.627 20.131 1.00 92.81 204 GLY A CA 1
ATOM 1620 C C . GLY A 1 204 ? -18.949 3.349 21.617 1.00 92.81 204 GLY A C 1
ATOM 1621 O O . GLY A 1 204 ? -17.895 3.749 22.108 1.00 92.81 204 GLY A O 1
ATOM 1622 N N . GLN A 1 205 ? -19.848 2.644 22.312 1.00 95.81 205 GLN A N 1
ATOM 1623 C CA . GLN A 1 205 ? -19.711 2.263 23.721 1.00 95.81 205 GLN A CA 1
ATOM 1624 C C . GLN A 1 205 ? -19.616 0.737 23.845 1.00 95.81 205 GLN A C 1
ATOM 1626 O O . GLN A 1 205 ? -20.610 0.039 24.027 1.00 95.81 205 GLN A O 1
ATOM 1631 N N . TYR A 1 206 ? -18.402 0.200 23.741 1.00 95.31 206 TYR A N 1
ATOM 1632 C CA . TYR A 1 206 ? -18.144 -1.243 23.720 1.00 95.31 206 TYR A CA 1
ATOM 1633 C C . TYR A 1 206 ? -17.297 -1.689 24.914 1.00 95.31 206 TYR A C 1
ATOM 1635 O O . TYR A 1 206 ? -16.374 -2.489 24.780 1.00 95.31 206 TYR A O 1
ATOM 1643 N N . LYS A 1 207 ? -17.609 -1.174 26.106 1.00 93.56 207 LYS A N 1
ATOM 1644 C CA . LYS A 1 207 ? -16.853 -1.450 27.337 1.00 93.56 207 LYS A CA 1
ATOM 1645 C C . LYS A 1 207 ? -16.694 -2.943 27.633 1.00 93.56 207 LYS A C 1
ATOM 1647 O O . LYS A 1 207 ? -15.625 -3.341 28.074 1.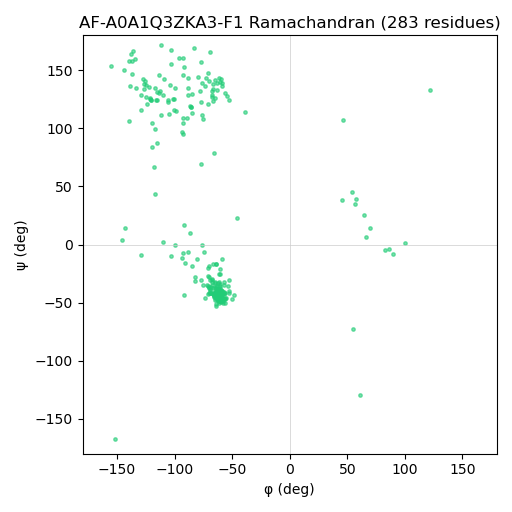00 93.56 207 LYS A O 1
ATOM 1652 N N . PHE A 1 208 ? -17.710 -3.751 27.315 1.00 94.19 208 PHE A N 1
ATOM 1653 C CA . PHE A 1 208 ? -17.707 -5.213 27.479 1.00 94.19 208 PHE A CA 1
ATOM 1654 C C . PHE A 1 208 ? -16.588 -5.929 26.705 1.00 94.19 208 PHE A C 1
ATOM 1656 O O . PHE A 1 208 ? -16.325 -7.101 26.953 1.00 94.19 208 PHE A O 1
ATOM 1663 N N . LEU A 1 209 ? -15.901 -5.253 25.775 1.00 94.06 209 LEU A N 1
ATOM 1664 C CA . LEU A 1 209 ? -14.719 -5.809 25.119 1.00 94.06 209 LEU A CA 1
ATOM 1665 C C . LEU A 1 209 ? -13.598 -6.135 26.117 1.00 94.06 209 LEU A C 1
ATOM 1667 O O . LEU A 1 209 ? -12.821 -7.040 25.841 1.00 94.06 209 LEU A O 1
ATOM 1671 N N . ASN A 1 2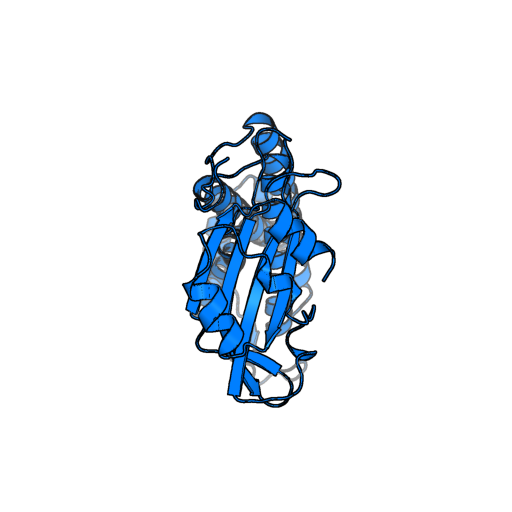10 ? -13.535 -5.477 27.281 1.00 93.31 210 ASN A N 1
ATOM 1672 C CA . ASN A 1 210 ? -12.567 -5.811 28.335 1.00 93.31 210 ASN A CA 1
ATOM 1673 C C . ASN A 1 210 ? -12.753 -7.213 28.942 1.00 93.31 210 ASN A C 1
ATOM 1675 O O . ASN A 1 210 ? -11.847 -7.708 29.607 1.00 93.31 210 ASN A O 1
ATOM 1679 N N . GLU A 1 211 ? -13.910 -7.841 28.742 1.00 93.38 211 GLU A N 1
ATOM 1680 C CA . GLU A 1 211 ? -14.199 -9.190 29.230 1.00 93.38 211 GLU A CA 1
ATOM 1681 C C . GLU A 1 211 ? -13.603 -10.269 28.313 1.00 93.38 211 GLU A C 1
ATOM 1683 O O . GLU A 1 211 ? -13.548 -11.444 28.679 1.00 93.38 211 GLU A O 1
ATOM 1688 N N . LEU A 1 212 ? -13.156 -9.889 27.111 1.00 93.69 212 LEU A N 1
ATOM 1689 C CA . LEU A 1 212 ? -12.556 -10.803 26.150 1.00 93.69 212 LEU A CA 1
ATOM 1690 C C . LEU A 1 212 ? -11.048 -10.926 26.355 1.00 93.69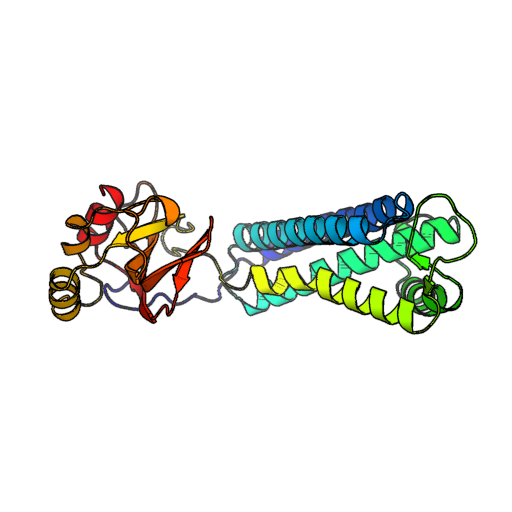 212 LEU A C 1
ATOM 1692 O O . LEU A 1 212 ? -10.336 -9.955 26.596 1.00 93.69 212 LEU A O 1
ATOM 1696 N N . THR A 1 213 ? -10.539 -12.141 26.154 1.00 94.56 213 THR A N 1
ATOM 1697 C CA . THR A 1 213 ? -9.098 -12.371 26.026 1.00 94.56 213 THR A CA 1
ATOM 1698 C C . THR A 1 213 ? -8.671 -12.128 24.584 1.00 94.56 213 THR A C 1
ATOM 1700 O O . THR A 1 213 ? -9.061 -12.874 23.679 1.00 94.56 213 THR A O 1
ATOM 1703 N N . PHE A 1 214 ? -7.867 -11.087 24.373 1.00 95.19 214 PHE A N 1
ATOM 1704 C CA . PHE A 1 214 ? -7.347 -10.736 23.059 1.00 95.19 214 PHE A CA 1
ATOM 1705 C C . PHE A 1 214 ? -5.981 -11.363 22.781 1.00 95.19 214 PHE A C 1
ATOM 1707 O O . PHE A 1 214 ? -5.113 -11.475 23.642 1.00 95.19 214 PHE A O 1
ATOM 1714 N N . TYR A 1 215 ? -5.773 -11.706 21.516 1.00 95.12 215 TYR A N 1
ATOM 1715 C CA . TYR A 1 215 ? -4.544 -12.275 20.991 1.00 95.12 215 TYR A CA 1
ATOM 1716 C C . TYR A 1 215 ? -4.016 -11.389 19.867 1.00 95.12 215 TYR A C 1
ATOM 1718 O O . TYR A 1 215 ? -4.771 -10.970 18.991 1.00 95.12 215 TYR A O 1
ATOM 1726 N N . LYS A 1 216 ? -2.705 -11.120 19.853 1.00 94.38 216 LYS A N 1
ATOM 1727 C CA . LYS A 1 216 ? -2.075 -10.279 18.815 1.00 94.38 216 LYS A CA 1
ATOM 1728 C C . LYS A 1 216 ? -2.034 -10.949 17.446 1.00 94.38 216 LYS A C 1
ATOM 1730 O O . LYS A 1 216 ? -1.983 -10.276 16.423 1.00 94.38 216 LYS A O 1
ATOM 1735 N N . LYS A 1 217 ? -1.990 -12.281 17.406 1.00 93.44 217 LYS A N 1
ATOM 1736 C CA . LYS A 1 217 ? -1.967 -13.046 16.160 1.00 93.44 217 LYS A CA 1
ATOM 1737 C C . LYS A 1 217 ? -3.090 -14.060 16.193 1.00 93.44 217 LYS A C 1
ATOM 1739 O O . LYS A 1 217 ? -3.275 -14.755 17.184 1.00 93.44 217 LYS A O 1
ATOM 1744 N N . ILE A 1 218 ? -3.776 -14.208 15.067 1.00 92.12 218 ILE A N 1
ATOM 1745 C CA . ILE A 1 218 ? -4.882 -15.160 14.931 1.00 92.12 218 ILE A CA 1
ATOM 1746 C C . ILE A 1 218 ? -4.471 -16.606 15.253 1.00 92.12 218 ILE A C 1
ATOM 1748 O O . ILE A 1 218 ? -5.253 -17.372 15.801 1.00 92.12 218 ILE A O 1
ATOM 1752 N N . LYS A 1 219 ? -3.217 -16.972 14.968 1.00 91.31 219 LYS A N 1
ATOM 1753 C CA . LYS A 1 219 ? -2.662 -18.302 15.257 1.00 91.31 219 LYS A CA 1
ATOM 1754 C C . LYS A 1 219 ? -2.524 -18.614 16.753 1.00 91.31 219 LYS A C 1
ATOM 1756 O O . LYS A 1 219 ? -2.316 -19.774 17.089 1.00 91.31 219 LYS A O 1
ATOM 1761 N N . ASP A 1 220 ? -2.578 -17.591 17.607 1.00 92.50 220 ASP A N 1
ATOM 1762 C CA . ASP A 1 220 ? -2.461 -17.732 19.060 1.00 92.50 220 ASP A CA 1
ATOM 1763 C C . ASP A 1 220 ? -3.840 -17.975 19.708 1.00 92.50 220 ASP A C 1
ATOM 1765 O O . ASP A 1 220 ? -3.913 -18.261 20.901 1.00 92.50 220 ASP A O 1
ATOM 1769 N N . LEU A 1 221 ? -4.932 -17.896 18.929 1.00 90.88 221 LEU A N 1
ATOM 1770 C CA . LEU A 1 221 ? -6.260 -18.290 19.390 1.00 90.88 221 LEU A CA 1
ATOM 1771 C C . LEU A 1 221 ? -6.25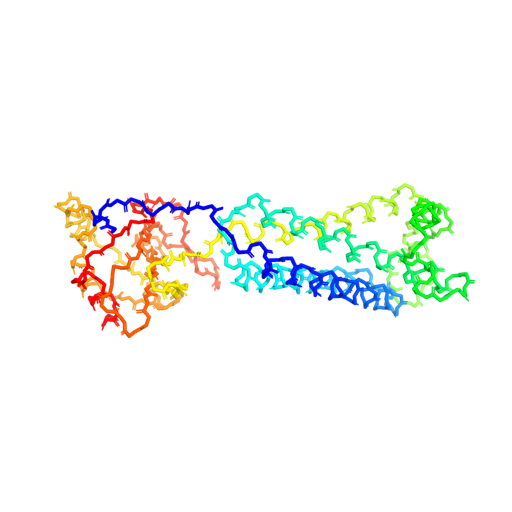9 -19.773 19.798 1.00 90.88 221 LEU A C 1
ATOM 1773 O O . LEU A 1 221 ? -5.642 -20.599 19.115 1.00 90.88 221 LEU A O 1
ATOM 1777 N N . PRO A 1 222 ? -6.985 -20.146 20.868 1.00 87.75 222 PRO A N 1
ATOM 1778 C CA . PRO A 1 222 ? -7.125 -21.544 21.254 1.00 87.75 222 PRO A CA 1
ATOM 1779 C C . PRO A 1 222 ? -7.684 -22.348 20.073 1.00 87.75 222 PRO A C 1
ATOM 1781 O O . PRO A 1 222 ? -8.653 -21.937 19.434 1.00 87.75 222 PRO A O 1
ATOM 1784 N N . ALA A 1 223 ? -7.027 -23.468 19.752 1.00 67.56 223 ALA A N 1
ATOM 1785 C CA . ALA A 1 223 ? -7.219 -24.234 18.521 1.00 67.56 223 ALA A CA 1
ATOM 1786 C C . ALA A 1 223 ? -8.616 -24.877 18.423 1.00 67.56 223 ALA A C 1
ATOM 1788 O O . ALA A 1 223 ? -8.789 -26.073 18.648 1.00 67.56 223 ALA A O 1
ATOM 1789 N N . MET A 1 224 ? -9.614 -24.080 18.052 1.00 73.12 224 MET A N 1
ATOM 1790 C CA . MET A 1 224 ? -10.991 -24.506 17.823 1.00 73.12 224 MET A CA 1
ATOM 1791 C C . MET A 1 224 ? -11.369 -24.195 16.377 1.00 73.12 224 MET A C 1
ATOM 1793 O O . MET A 1 224 ? -11.944 -23.151 16.065 1.00 73.12 224 MET A O 1
ATOM 1797 N N . GLY A 1 225 ? -11.007 -25.096 15.461 1.00 83.12 225 GLY A N 1
ATOM 1798 C CA . GLY A 1 225 ? -11.458 -25.001 14.074 1.00 83.12 225 GLY A CA 1
ATOM 1799 C C . GLY A 1 225 ? -12.986 -24.908 14.017 1.00 83.12 225 GLY A C 1
ATOM 1800 O O . GLY A 1 225 ? -13.680 -25.725 14.613 1.00 83.12 225 GLY A O 1
ATOM 1801 N N . GLY A 1 226 ? -13.506 -23.898 13.322 1.00 86.50 226 GLY A N 1
ATOM 1802 C CA . GLY A 1 226 ? -14.938 -23.619 13.213 1.00 86.50 226 GLY A CA 1
ATOM 1803 C C . GLY A 1 226 ? -15.510 -22.699 14.295 1.00 86.50 226 GLY A C 1
ATOM 1804 O O . GLY A 1 226 ? -16.650 -22.263 14.140 1.00 86.50 226 GLY A O 1
ATOM 1805 N N . ALA A 1 227 ? -14.752 -22.351 15.341 1.00 91.94 227 ALA A N 1
ATOM 1806 C CA . ALA A 1 227 ? -15.241 -21.434 16.367 1.00 91.94 227 ALA A CA 1
ATOM 1807 C C . ALA A 1 227 ? -15.479 -20.022 15.796 1.00 91.94 227 ALA A C 1
ATOM 1809 O O . ALA A 1 227 ? -14.696 -19.547 14.959 1.00 91.94 227 ALA A O 1
ATOM 1810 N N . PRO A 1 228 ? -16.548 -19.330 16.231 1.00 93.94 228 PRO A N 1
ATOM 1811 C CA . PRO A 1 228 ? -16.743 -17.930 15.901 1.00 93.94 228 PRO A CA 1
ATOM 1812 C C . PRO A 1 228 ? -15.665 -17.089 16.592 1.00 93.94 228 PRO A C 1
ATOM 1814 O O . PRO A 1 228 ? -15.407 -17.226 17.786 1.00 93.94 228 PRO A O 1
ATOM 1817 N N . ALA A 1 229 ? -15.044 -16.198 15.832 1.00 95.56 229 ALA A N 1
ATOM 1818 C CA . ALA A 1 229 ? -14.045 -15.270 16.333 1.00 95.56 229 ALA A CA 1
ATOM 1819 C C . ALA A 1 229 ? -14.311 -13.868 15.794 1.00 95.56 229 ALA A C 1
ATOM 1821 O O . ALA A 1 229 ? -14.994 -13.685 14.779 1.00 95.56 229 ALA A O 1
ATOM 1822 N N . ILE A 1 230 ? -13.761 -12.880 16.485 1.00 95.75 230 ILE A N 1
ATOM 1823 C CA . ILE A 1 230 ? -13.713 -11.502 16.022 1.00 95.75 230 ILE A CA 1
ATOM 1824 C C . ILE A 1 230 ? -12.278 -11.081 15.749 1.00 95.75 230 ILE A C 1
ATOM 1826 O O . ILE A 1 230 ? -11.339 -11.490 16.430 1.00 95.75 230 ILE A O 1
ATOM 1830 N N . GLU A 1 231 ? -12.149 -10.237 14.742 1.00 96.69 231 GLU A N 1
ATOM 1831 C CA . GLU A 1 231 ? -10.986 -9.415 14.463 1.00 96.69 231 GLU A CA 1
ATOM 1832 C C . GLU A 1 231 ? -11.348 -7.985 14.845 1.00 96.69 231 GLU A C 1
ATOM 1834 O O . GLU A 1 231 ? -12.353 -7.426 14.389 1.00 96.69 231 GLU A O 1
ATOM 1839 N N . LEU A 1 232 ? -10.523 -7.422 15.710 1.00 96.12 232 LEU A N 1
ATOM 1840 C CA . LEU A 1 232 ? -10.643 -6.083 16.231 1.00 96.12 232 LEU A CA 1
ATOM 1841 C C . LEU A 1 232 ? -9.477 -5.268 15.676 1.00 96.12 232 LEU A C 1
ATOM 1843 O O . LEU A 1 232 ? -8.327 -5.503 16.032 1.00 96.12 232 LEU A O 1
ATOM 1847 N N . GLU A 1 233 ? -9.783 -4.320 14.798 1.00 95.56 233 GLU A N 1
ATOM 1848 C CA . GLU A 1 233 ? -8.865 -3.269 14.363 1.00 95.56 233 GLU A CA 1
ATOM 1849 C C . GLU A 1 233 ? -9.229 -2.007 15.145 1.00 95.56 233 GLU A C 1
ATOM 1851 O O . GLU A 1 233 ? -10.331 -1.477 14.980 1.00 95.56 233 GLU A O 1
ATOM 1856 N N . PHE A 1 234 ? -8.336 -1.505 15.991 1.00 94.00 234 PHE A N 1
ATOM 1857 C CA . PHE A 1 234 ? -8.555 -0.226 16.658 1.00 94.00 234 PHE A CA 1
ATOM 1858 C C . PHE A 1 234 ? -7.389 0.722 16.436 1.00 94.00 234 PHE A C 1
ATOM 1860 O O . PHE A 1 234 ? -6.221 0.345 16.415 1.00 94.00 234 PHE A O 1
ATOM 1867 N N . ASN A 1 235 ? -7.737 1.984 16.246 1.00 94.94 235 ASN A N 1
ATOM 1868 C CA . ASN A 1 235 ? -6.816 3.047 15.911 1.00 94.94 235 ASN A CA 1
ATOM 1869 C C . ASN A 1 235 ? -6.825 4.056 17.055 1.00 94.94 235 ASN A C 1
ATOM 1871 O O . ASN A 1 235 ? -7.890 4.558 17.417 1.00 94.94 235 ASN A O 1
ATOM 1875 N N . HIS A 1 236 ? -5.661 4.352 17.631 1.00 94.50 236 HIS A N 1
ATOM 1876 C CA . HIS A 1 236 ? -5.533 5.227 18.804 1.00 94.50 236 HIS A CA 1
ATOM 1877 C C . HIS A 1 236 ? -4.371 6.222 18.678 1.00 94.50 236 HIS A C 1
ATOM 1879 O O . HIS A 1 236 ? -3.530 6.105 17.788 1.00 94.50 236 HIS A O 1
ATOM 1885 N N . LEU A 1 237 ? -4.334 7.226 19.554 1.00 93.06 237 LEU A N 1
ATOM 1886 C CA . LEU A 1 237 ? -3.238 8.190 19.650 1.00 93.06 237 LEU A CA 1
ATOM 1887 C C . LEU A 1 237 ? -2.465 7.966 20.949 1.00 93.06 237 LEU A C 1
ATOM 1889 O O . LEU A 1 237 ? -3.047 7.942 22.029 1.00 93.06 237 LEU A O 1
ATOM 1893 N N . ASP A 1 238 ? -1.144 7.839 20.850 1.00 88.50 238 ASP A N 1
ATOM 1894 C CA . ASP A 1 238 ? -0.291 7.664 22.026 1.00 88.50 238 ASP A CA 1
ATOM 1895 C C . ASP A 1 238 ? -0.272 8.909 22.911 1.00 88.50 238 ASP A C 1
ATOM 1897 O O . ASP A 1 238 ? -0.034 10.027 22.438 1.00 88.50 238 ASP A O 1
ATOM 1901 N N . GLY A 1 239 ? -0.428 8.689 24.218 1.00 83.38 239 GLY A N 1
ATOM 1902 C CA . GLY A 1 239 ? -0.265 9.724 25.237 1.00 83.38 239 GLY A CA 1
ATOM 1903 C C . GLY A 1 239 ? -1.357 10.794 25.233 1.00 83.38 239 GLY A C 1
ATOM 1904 O O . GLY A 1 239 ? -1.167 11.841 25.848 1.00 83.38 239 GLY A O 1
ATOM 1905 N N . VAL A 1 240 ? -2.478 10.558 24.546 1.00 84.25 240 VAL A N 1
ATOM 1906 C CA . VAL A 1 240 ? -3.624 11.469 24.528 1.00 84.25 240 VAL A CA 1
ATOM 1907 C C . VAL A 1 240 ? -4.892 10.691 24.855 1.00 84.25 240 VAL A C 1
ATOM 1909 O O . VAL A 1 240 ? -5.191 9.689 24.211 1.00 84.25 240 VAL A O 1
ATOM 1912 N N . ASN A 1 241 ? -5.662 11.185 25.826 1.00 79.88 241 ASN A N 1
ATOM 1913 C CA . ASN A 1 241 ? -7.011 10.693 26.108 1.00 79.88 241 ASN A CA 1
ATOM 1914 C C . ASN A 1 241 ? -7.992 11.252 25.068 1.00 79.88 241 ASN A C 1
ATOM 1916 O O . ASN A 1 241 ? -8.815 12.111 25.374 1.00 79.88 241 ASN A O 1
ATOM 1920 N N . ASP A 1 242 ? -7.868 10.800 23.826 1.00 86.06 242 ASP A N 1
ATOM 1921 C CA . ASP A 1 242 ? -8.788 11.140 22.741 1.00 86.06 242 ASP A CA 1
ATOM 1922 C C . ASP A 1 242 ? -9.602 9.909 22.312 1.00 86.06 242 ASP A C 1
ATOM 1924 O O . ASP A 1 242 ? -9.352 8.786 22.752 1.00 86.06 242 ASP A O 1
ATOM 1928 N N . HIS A 1 243 ? -10.596 10.117 21.458 1.00 87.81 243 HIS A N 1
ATOM 1929 C CA . HIS A 1 243 ? -11.408 9.062 20.873 1.00 87.81 243 HIS A CA 1
ATOM 1930 C C . HIS A 1 243 ? -10.564 8.134 19.999 1.00 87.81 243 HIS A C 1
ATOM 1932 O O . HIS A 1 243 ? -9.807 8.589 19.138 1.00 87.81 243 HIS A O 1
ATOM 1938 N N . GLY A 1 244 ? -10.741 6.825 20.181 1.00 93.81 244 GLY A N 1
ATOM 1939 C CA . GLY A 1 244 ? -10.237 5.815 19.255 1.00 93.81 244 GLY A CA 1
ATOM 1940 C C . GLY A 1 244 ? -11.189 5.609 18.076 1.00 93.81 244 GLY A C 1
ATOM 1941 O O . GLY A 1 244 ? -12.332 6.067 18.101 1.00 93.81 244 GLY A O 1
ATOM 1942 N N . ILE A 1 245 ? -10.739 4.882 17.057 1.00 96.00 245 ILE A N 1
ATOM 1943 C CA . ILE A 1 245 ? -11.583 4.442 15.939 1.00 96.00 245 ILE A CA 1
ATOM 1944 C C . ILE A 1 245 ? -11.554 2.919 15.890 1.00 96.00 245 ILE A C 1
ATOM 1946 O O . ILE A 1 245 ? -10.479 2.328 15.792 1.00 96.00 245 ILE A O 1
ATOM 1950 N N . LEU A 1 246 ? -12.724 2.292 15.946 1.00 96.44 246 LEU A N 1
ATOM 1951 C CA . LEU A 1 246 ? -12.893 0.847 16.028 1.00 96.44 246 LEU A CA 1
ATOM 1952 C C . LEU A 1 246 ? -13.530 0.286 14.754 1.00 96.44 246 LEU A C 1
ATOM 1954 O O . LEU A 1 246 ? -14.587 0.740 14.309 1.00 96.44 246 LEU A O 1
ATOM 1958 N N . THR A 1 247 ? -12.926 -0.775 14.235 1.00 96.69 247 THR A N 1
ATOM 1959 C CA . THR A 1 247 ? -13.502 -1.672 13.239 1.00 96.69 247 THR A CA 1
ATOM 1960 C C . THR A 1 247 ? -13.527 -3.080 13.815 1.00 96.69 247 THR A C 1
ATOM 1962 O O . THR A 1 247 ? -12.511 -3.615 14.250 1.00 96.69 247 THR A O 1
ATOM 1965 N N . LEU A 1 248 ? -14.708 -3.692 13.819 1.00 96.38 248 LEU A N 1
ATOM 1966 C CA . LEU A 1 248 ? -14.936 -5.009 14.397 1.00 96.38 248 LEU A CA 1
ATOM 1967 C C . LEU A 1 248 ? -15.540 -5.919 13.333 1.00 96.38 248 LEU A C 1
ATOM 1969 O O . LEU A 1 248 ? -16.606 -5.635 12.778 1.00 96.38 248 LEU A O 1
ATOM 1973 N N . LYS A 1 249 ? -14.853 -7.018 13.031 1.00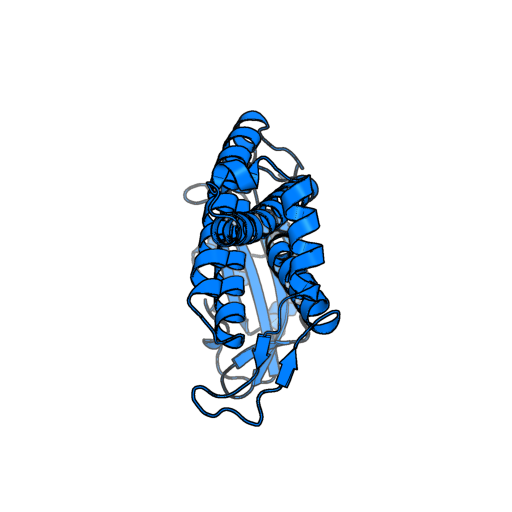 97.12 249 LYS A N 1
ATOM 1974 C CA . LYS A 1 249 ? -15.283 -8.018 12.050 1.00 97.12 249 LYS A CA 1
ATOM 1975 C C . LYS A 1 249 ? -15.498 -9.341 12.765 1.00 97.12 249 LYS A C 1
ATOM 1977 O O . LYS A 1 249 ? -14.661 -9.757 13.552 1.00 97.12 249 LYS A O 1
ATOM 1982 N N . LYS A 1 250 ? -16.598 -10.026 12.475 1.00 96.06 250 LYS A N 1
ATOM 1983 C CA . LYS A 1 250 ? -16.890 -11.379 12.964 1.00 96.06 250 LYS A CA 1
ATOM 1984 C C . LYS A 1 250 ? -16.666 -12.379 11.843 1.00 96.06 250 LYS A C 1
ATOM 1986 O O . LYS A 1 250 ? -17.131 -12.146 10.734 1.00 96.06 250 LYS A O 1
ATOM 1991 N N . GLY A 1 251 ? -16.043 -13.511 12.123 1.00 95.44 251 GLY A N 1
ATOM 1992 C CA . GLY A 1 251 ? -15.939 -14.623 11.182 1.00 95.44 251 GLY A CA 1
ATOM 1993 C C . GLY A 1 251 ? -15.819 -15.959 11.903 1.00 95.44 251 GLY A C 1
ATOM 1994 O O . GLY A 1 251 ? -16.061 -16.062 13.104 1.00 95.44 251 GLY A O 1
ATOM 1995 N N . THR A 1 252 ? -15.458 -16.994 11.157 1.00 94.56 252 THR A N 1
ATOM 1996 C CA . THR A 1 252 ? -15.200 -18.339 11.686 1.00 94.56 252 THR A CA 1
ATOM 1997 C C . THR A 1 252 ? -13.738 -18.698 11.489 1.00 94.56 252 THR A C 1
ATOM 1999 O O . THR A 1 252 ? -13.228 -18.567 10.371 1.00 94.56 252 THR A O 1
ATOM 2002 N N . VAL A 1 253 ? -13.081 -19.180 12.543 1.00 93.69 253 VAL A N 1
ATOM 2003 C CA . VAL A 1 253 ? -11.686 -19.624 12.475 1.00 93.69 253 VAL A CA 1
ATOM 2004 C C . VAL A 1 253 ? -11.599 -20.857 11.587 1.00 93.69 253 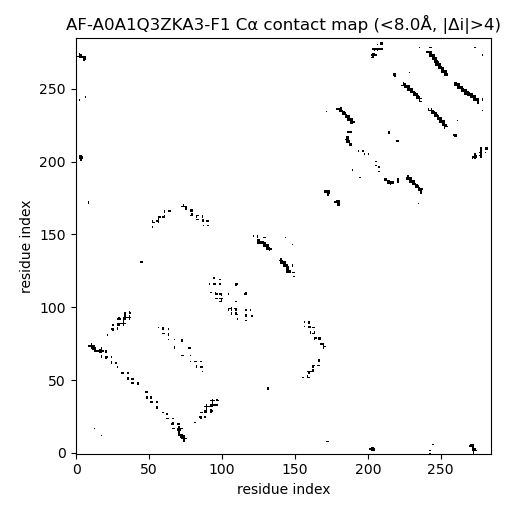VAL A C 1
ATOM 2006 O O . VAL A 1 253 ? -12.241 -21.875 11.852 1.00 93.69 253 VAL A O 1
ATOM 2009 N N . LYS A 1 254 ? -10.780 -20.797 10.540 1.00 92.81 254 LYS A N 1
ATOM 2010 C CA . LYS A 1 254 ? -10.422 -21.965 9.741 1.00 92.81 254 LYS A CA 1
ATOM 2011 C C . LYS A 1 254 ? -8.946 -22.264 9.921 1.00 92.81 254 LYS A C 1
ATOM 2013 O O . LYS A 1 254 ? -8.100 -21.391 9.756 1.00 92.81 254 LYS A O 1
ATOM 2018 N N . ILE A 1 255 ? -8.660 -23.525 10.219 1.00 90.25 255 ILE A N 1
ATOM 2019 C CA . ILE A 1 255 ? -7.304 -24.049 10.315 1.00 90.25 255 ILE A CA 1
ATOM 2020 C C . ILE A 1 255 ? -7.062 -24.886 9.059 1.00 90.25 255 ILE A C 1
ATOM 2022 O O . ILE A 1 255 ? -7.704 -25.918 8.871 1.00 90.25 255 ILE A O 1
ATOM 2026 N N . ASP A 1 256 ? -6.167 -24.431 8.186 1.00 88.62 256 ASP A N 1
ATOM 2027 C CA . ASP A 1 256 ? -5.732 -25.167 6.997 1.00 88.62 256 ASP A CA 1
ATOM 2028 C C . ASP A 1 256 ? -4.236 -25.479 7.099 1.00 88.62 256 ASP A C 1
ATOM 2030 O O . ASP A 1 256 ? -3.382 -24.627 6.837 1.00 88.62 256 ASP A O 1
ATOM 2034 N N . LYS A 1 257 ? -3.926 -26.716 7.513 1.00 85.44 257 LYS A N 1
ATOM 2035 C CA . LYS A 1 257 ? -2.581 -27.271 7.767 1.00 85.44 257 LYS A CA 1
ATOM 2036 C C . LYS A 1 257 ? -1.732 -26.455 8.751 1.00 85.44 257 LYS A C 1
ATOM 2038 O O . LYS A 1 257 ? -1.484 -26.904 9.862 1.00 85.44 257 LYS A O 1
ATOM 2043 N N . LYS A 1 258 ? -1.243 -25.290 8.317 1.00 81.50 258 LYS A N 1
ATOM 2044 C CA . LYS A 1 258 ? -0.378 -24.355 9.059 1.00 81.50 258 LYS A CA 1
ATOM 2045 C C . LYS A 1 258 ? -0.887 -22.911 9.051 1.00 81.50 258 LYS A C 1
ATOM 2047 O O . LYS A 1 258 ? -0.337 -22.084 9.772 1.00 81.50 258 LYS A O 1
ATOM 2052 N N . ASN A 1 259 ? -1.909 -22.608 8.255 1.00 85.94 259 ASN A N 1
ATOM 2053 C CA . ASN A 1 259 ? -2.491 -21.279 8.168 1.00 85.94 259 ASN A CA 1
ATOM 2054 C C . ASN A 1 259 ? -3.777 -21.247 8.989 1.00 85.94 259 ASN A C 1
ATOM 2056 O O . ASN A 1 259 ? -4.670 -22.073 8.795 1.00 85.94 259 ASN A O 1
ATOM 2060 N N . VAL A 1 260 ? -3.848 -20.296 9.914 1.00 87.75 260 VAL A N 1
ATOM 2061 C CA . VAL A 1 260 ? -5.068 -19.968 10.648 1.00 87.75 260 VAL A CA 1
ATOM 2062 C C . VAL A 1 260 ? -5.574 -18.658 10.068 1.00 87.75 260 VAL A C 1
ATOM 2064 O O . VAL A 1 260 ? -4.823 -17.685 10.036 1.00 87.75 260 VAL A O 1
ATOM 2067 N N . ASP A 1 261 ? -6.809 -18.653 9.577 1.00 90.56 261 ASP A N 1
ATOM 2068 C CA . ASP A 1 261 ? -7.432 -17.476 8.972 1.00 90.56 261 ASP A CA 1
ATOM 2069 C C . ASP A 1 261 ? -8.905 -17.351 9.391 1.00 90.56 261 ASP A C 1
ATOM 2071 O O . ASP A 1 261 ? -9.551 -18.331 9.782 1.00 90.56 261 ASP A O 1
ATOM 2075 N N . LEU A 1 262 ? -9.439 -16.137 9.307 1.00 90.81 262 LEU A N 1
ATOM 2076 C CA . LEU A 1 262 ? -10.835 -15.811 9.566 1.00 90.81 262 LEU A CA 1
ATOM 2077 C C . LEU A 1 262 ? -11.616 -15.874 8.250 1.00 90.81 262 LEU A C 1
ATOM 2079 O O . LEU A 1 262 ? -11.483 -15.024 7.375 1.00 90.81 262 LEU A O 1
ATOM 2083 N N . GLN A 1 263 ? -12.470 -16.887 8.104 1.00 91.69 263 GLN A N 1
ATOM 2084 C CA . GLN A 1 263 ? -13.346 -17.018 6.939 1.00 91.69 263 GLN A CA 1
ATOM 2085 C C . GLN A 1 263 ? -14.743 -16.459 7.202 1.00 91.69 263 GLN A C 1
ATOM 2087 O O . GLN A 1 263 ? -15.176 -16.342 8.349 1.00 91.69 263 GLN A O 1
ATOM 2092 N N . LYS A 1 264 ? -15.470 -16.162 6.113 1.00 89.12 264 LYS A N 1
ATOM 2093 C CA . L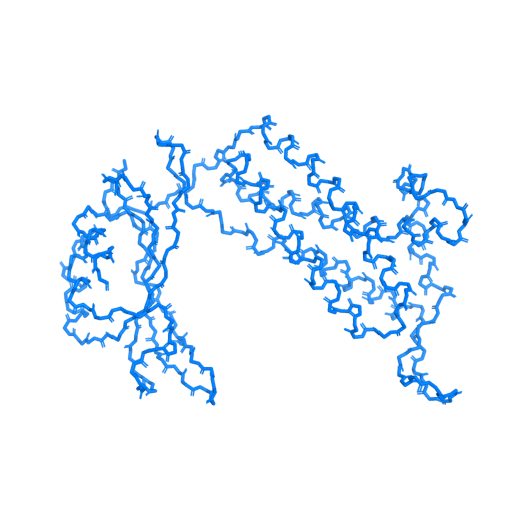YS A 1 264 ? -16.856 -15.658 6.141 1.00 89.12 264 LYS A CA 1
ATOM 2094 C C . LYS A 1 264 ? -16.994 -14.408 7.018 1.00 89.12 264 LYS A C 1
ATOM 2096 O O . LYS A 1 264 ? -17.906 -14.307 7.837 1.00 89.12 264 LYS A O 1
ATOM 2101 N N . THR A 1 265 ? -16.055 -13.479 6.862 1.00 92.38 265 THR A N 1
ATOM 2102 C CA . THR A 1 265 ? -16.010 -12.261 7.662 1.00 92.38 265 THR A CA 1
ATOM 2103 C C . THR A 1 265 ? -17.199 -11.352 7.344 1.00 92.38 265 THR A C 1
ATOM 2105 O O . THR A 1 265 ? -17.473 -11.012 6.194 1.00 92.38 265 THR A O 1
ATOM 2108 N N . LYS A 1 266 ? -17.923 -10.953 8.389 1.00 95.81 266 LYS A N 1
ATOM 2109 C CA . LYS A 1 266 ? -18.981 -9.946 8.379 1.00 95.81 266 LYS A CA 1
ATOM 2110 C C . LYS A 1 266 ? -18.521 -8.774 9.235 1.00 95.81 266 LYS A C 1
ATOM 2112 O O . LYS A 1 266 ? -18.199 -8.949 10.408 1.00 95.81 266 LYS A O 1
ATOM 2117 N N . VAL A 1 267 ? -18.504 -7.579 8.657 1.00 96.31 267 VAL A N 1
ATOM 2118 C CA . VAL A 1 267 ? -18.199 -6.353 9.401 1.00 96.31 267 VAL A CA 1
ATOM 2119 C C . VAL A 1 267 ? -19.383 -6.040 10.320 1.00 96.31 267 VAL A C 1
ATOM 2121 O O . VAL A 1 267 ? -20.509 -5.916 9.840 1.00 96.31 267 VAL A O 1
ATOM 2124 N N . LEU A 1 268 ? -19.136 -5.981 11.629 1.00 95.31 268 LEU A N 1
ATOM 2125 C CA . LEU A 1 268 ? -20.128 -5.618 12.645 1.00 95.31 268 LEU A CA 1
ATOM 2126 C C . LEU A 1 268 ? -20.099 -4.114 12.924 1.00 95.31 268 LEU A C 1
ATOM 2128 O O . LEU A 1 268 ? -21.144 -3.479 12.995 1.00 95.31 268 LEU A O 1
ATOM 2132 N N . VAL A 1 269 ? -18.895 -3.551 13.030 1.00 95.88 269 VAL A N 1
ATOM 2133 C CA . VAL A 1 269 ? -18.640 -2.125 13.256 1.00 95.88 269 VAL A CA 1
ATOM 2134 C C . VAL A 1 269 ? -17.565 -1.696 12.272 1.00 95.88 269 VAL A C 1
ATOM 2136 O O . VAL A 1 269 ? -16.581 -2.417 12.100 1.00 95.88 269 VAL A O 1
ATOM 2139 N N . LYS A 1 270 ? -17.741 -0.554 11.606 1.00 95.69 270 LYS A N 1
ATOM 2140 C CA . LYS A 1 270 ? -16.779 -0.060 10.621 1.00 95.69 270 LYS A CA 1
ATOM 2141 C C . LYS A 1 270 ? -16.415 1.386 10.907 1.00 95.69 270 LYS A C 1
ATOM 2143 O O . LYS A 1 270 ? -17.256 2.262 10.752 1.00 95.69 270 LYS A O 1
ATOM 2148 N N . ASP A 1 271 ? -15.151 1.610 11.234 1.00 94.88 271 ASP A N 1
ATOM 2149 C CA . ASP A 1 271 ? -14.545 2.930 11.364 1.00 94.88 271 ASP A CA 1
ATOM 2150 C C . ASP A 1 271 ? -15.273 3.827 12.382 1.00 94.88 271 ASP A C 1
ATOM 2152 O O . ASP A 1 271 ? -15.365 5.029 12.176 1.00 94.88 271 ASP A O 1
ATOM 2156 N N . VAL A 1 272 ? -15.816 3.279 13.474 1.00 96.19 272 VAL A N 1
ATOM 2157 C CA . VAL A 1 272 ? -16.641 4.041 14.431 1.00 96.19 272 VAL A CA 1
ATOM 2158 C C . VAL A 1 272 ? -15.782 4.694 15.507 1.00 96.19 272 VAL A C 1
ATOM 2160 O O . VAL A 1 272 ? -14.941 4.030 16.111 1.00 96.19 272 VAL A O 1
ATOM 2163 N N . TYR A 1 273 ? -16.035 5.969 15.805 1.00 96.00 273 TYR A N 1
ATOM 2164 C CA . TYR A 1 273 ? -15.449 6.629 16.971 1.00 96.00 273 TYR A CA 1
ATOM 2165 C C . TYR A 1 273 ? -15.951 6.002 18.274 1.00 96.00 273 TYR A C 1
ATOM 2167 O O . TYR A 1 273 ? -17.161 5.926 18.509 1.00 96.00 273 TYR A O 1
ATOM 2175 N N . ILE A 1 274 ? -15.019 5.596 19.134 1.00 95.81 274 ILE A N 1
ATOM 2176 C CA . ILE A 1 274 ? -15.316 5.006 20.442 1.00 95.81 274 ILE A CA 1
ATOM 2177 C C . ILE A 1 274 ? -15.090 5.998 21.582 1.00 95.81 274 ILE A C 1
ATOM 2179 O O . ILE A 1 274 ? -14.324 6.963 21.467 1.00 95.81 274 ILE A O 1
ATOM 2183 N N . ASP A 1 275 ? -15.784 5.766 22.690 1.00 94.88 275 ASP A N 1
ATOM 2184 C CA . ASP A 1 275 ? -15.559 6.504 23.925 1.00 94.88 275 ASP A CA 1
ATOM 2185 C C . ASP A 1 275 ? -14.204 6.156 24.574 1.00 94.88 275 ASP A C 1
ATOM 2187 O O . ASP A 1 275 ? -13.511 5.198 24.212 1.00 94.88 275 ASP A O 1
ATOM 2191 N N . GLN A 1 276 ? -13.799 6.987 25.534 1.00 92.75 276 GLN A N 1
ATOM 2192 C CA . GLN A 1 276 ? -12.526 6.822 26.234 1.00 92.75 276 GLN A CA 1
ATOM 2193 C C . GLN A 1 276 ? -12.507 5.561 27.106 1.00 92.75 276 GLN A C 1
ATOM 2195 O O . GLN A 1 276 ? -11.455 4.945 27.251 1.00 92.75 276 GLN A O 1
ATOM 2200 N N . GLU A 1 277 ? -13.654 5.156 27.664 1.00 93.38 277 GLU A N 1
ATOM 2201 C CA . GLU A 1 277 ? -13.752 3.949 28.492 1.00 93.38 277 GLU A CA 1
ATOM 2202 C C . GLU A 1 277 ? -13.486 2.684 27.673 1.00 93.38 277 GLU A C 1
ATOM 2204 O O . GLU A 1 277 ? -12.699 1.834 28.091 1.00 93.38 277 GLU A O 1
ATOM 2209 N N . THR A 1 278 ? -14.083 2.581 26.484 1.00 94.38 278 THR A N 1
ATOM 2210 C CA . THR A 1 278 ? -13.842 1.488 25.535 1.00 94.38 278 THR A CA 1
ATOM 2211 C C . THR A 1 278 ? -12.393 1.495 25.070 1.00 94.38 278 THR A C 1
ATOM 2213 O O . THR A 1 278 ? -11.760 0.443 25.016 1.00 94.38 278 THR A O 1
ATOM 2216 N N . LEU A 1 279 ? -11.830 2.667 24.760 1.00 93.94 279 LEU A N 1
ATOM 2217 C CA . LEU A 1 279 ? -10.431 2.750 24.347 1.00 93.94 279 LEU A CA 1
ATOM 2218 C C . LEU A 1 279 ? -9.482 2.297 25.468 1.00 93.94 279 LEU A C 1
ATOM 2220 O O . LEU A 1 279 ? -8.576 1.504 25.219 1.00 93.94 279 LEU A O 1
ATOM 2224 N N . ALA A 1 280 ? -9.700 2.760 26.700 1.00 92.19 280 ALA A N 1
ATOM 2225 C CA . ALA A 1 280 ? -8.900 2.365 27.856 1.00 92.19 280 ALA A CA 1
ATOM 2226 C C . ALA A 1 280 ? -9.019 0.860 28.142 1.00 92.19 280 ALA A C 1
ATOM 2228 O O . ALA A 1 280 ? -8.018 0.209 28.439 1.00 92.19 280 ALA A O 1
ATOM 2229 N N . ALA A 1 281 ? -10.220 0.294 28.006 1.00 91.88 281 ALA A N 1
ATOM 2230 C CA . ALA A 1 281 ? -10.449 -1.146 28.080 1.00 91.88 281 ALA A CA 1
ATOM 2231 C C . ALA A 1 281 ? -9.587 -1.915 27.066 1.00 91.88 281 ALA A C 1
ATOM 2233 O O . ALA A 1 281 ? -8.923 -2.882 27.433 1.00 91.88 281 ALA A O 1
ATOM 2234 N N . LEU A 1 282 ? -9.544 -1.454 25.814 1.00 92.56 282 LEU A N 1
ATOM 2235 C CA . LEU A 1 282 ? -8.766 -2.099 24.756 1.00 92.56 282 LEU A CA 1
ATOM 2236 C C . LEU A 1 282 ? -7.257 -1.966 24.965 1.00 92.56 282 LEU A C 1
ATOM 2238 O O . LEU A 1 282 ? -6.532 -2.934 24.763 1.00 92.56 282 LEU A O 1
ATOM 2242 N N . LEU A 1 283 ? -6.772 -0.807 25.407 1.00 91.50 283 LEU A N 1
ATOM 2243 C CA . LEU A 1 283 ? -5.340 -0.593 25.638 1.00 91.50 283 LEU A CA 1
ATOM 2244 C C . LEU A 1 283 ? -4.784 -1.428 26.800 1.00 91.50 283 LEU A C 1
ATOM 2246 O O . LEU A 1 283 ? -3.610 -1.791 26.762 1.00 91.50 283 LEU A O 1
ATOM 2250 N N . ASN A 1 284 ? -5.617 -1.738 27.798 1.00 89.06 284 ASN A N 1
ATOM 2251 C CA . ASN A 1 284 ? -5.224 -2.505 28.983 1.00 89.06 284 ASN A CA 1
ATOM 2252 C C . ASN A 1 284 ? -5.414 -4.027 28.845 1.00 89.06 284 ASN A C 1
ATOM 2254 O O . ASN A 1 284 ? -4.880 -4.769 29.669 1.00 89.06 284 ASN A O 1
ATOM 2258 N N . SER A 1 285 ? -6.192 -4.476 27.853 1.00 83.44 285 SER A N 1
ATOM 2259 C CA . SER A 1 285 ? -6.375 -5.901 27.521 1.00 83.44 285 SER A CA 1
ATOM 2260 C C . SER A 1 285 ? -5.161 -6.516 26.827 1.00 83.44 285 SER A C 1
ATOM 2262 O O . SER A 1 285 ? -5.015 -7.755 26.881 1.00 83.44 285 SER A O 1
#

pLDDT: mean 90.31, std 9.91, range [42.72, 98.62]

Foldseek 3Di:
DDFQDFDDQPQDWQVVQLVVLLVVLLVVLLVLLLVLLVVPVVDLAPVVSVVSLLVSLVVLLVSLLVSCVRRVGRRLVVSLVSLLSSLVSSNLSSLLNVVCVVVVHDSVVSSVCSVVSVVCLQVVQAPDWRWPDDDDDDDDTDTRGHPRVNVVSVVSSVSSSVSSVVCSDPFDADPVVRDGWDKAKKKFFDDPVQVVLLVVDDRQENLCCLVTDIDRDLVPYDPDQFTKMKMWIKTHDPPDLDWIWIKIWIFTWHDDPPDTDGPPIDTPGHRGTHHSSNVVSVVVD